Protein AF-A0A195BPX6-F1 (afdb_monomer_lite)

Organism: NCBI:txid520822

pLDDT: mean 70.79, std 19.71, range [29.02, 94.5]

Sequence (195 aa):
MRQCNDILSHMMFDEKHCNGLVLYDKLLPVEILTKILFYIDCKTAMNCQLVCKRWQMLMNYVWYKKINQIVAKPFPWDNNMPWSVFYLTCTKKSYGRNLLKNHSGAKGMGYWTGLNWRYRTGNQNWHSWIERLSFCVSINNKQVEQFYFSHTFEDYAVGVRKISFKHGEINGLKMSRTCVSMKIPEKVFILSQAA

Foldseek 3Di:
DDDPDPVCVVPPPDCVVQVPQDDPNDGHDLVVVLVVLLPDDLVVLVVQLVRDVVSVVSSLVSLLVLLVVLDVDRFDDDPPDDVVVSSCCNPVVQADDFPDDCQACPVPCPPPDDPDDDDDPDDDDDDDAADWFWWFDDDPNDGDDIDTDDDDDDPDDPDDDDHDDDDDDDPRTDTGPGGDGDHRDPDDDDPPPDD

Secondary structure (DSSP, 8-state):
--SSHHHHTTS---HHHHTTTEETTEEPPHHHHHHHHHHS-HHHHHHHTTT-HHHHHHHHHHHHHHHHHH-SSPPPP-TT--HHHHHHHHHH--BSS--STTTTSTTTTTT--------------------EEEEEEEETTEEEEEEEEE----SPPTT----------STT-EE------BPPPSS--------

Radius of gyration: 25.79 Å; chains: 1; bounding box: 65×40×77 Å

InterPro domains:
  IPR001810 F-box domain [PF12937] (28-65)
  IPR001810 F-box domain [PS50181] (22-66)
  IPR001810 F-box domain [SM00256] (28-67)
  IPR036047 F-box-like domain superfamily [SSF81383] (27-102)
  IPR039752 F-box only protein [PTHR12125] (28-127)

Structure (mmCIF, N/CA/C/O backbone):
data_AF-A0A195BPX6-F1
#
_entry.id   AF-A0A195BPX6-F1
#
loop_
_atom_site.group_PDB
_atom_site.id
_atom_site.type_symbol
_atom_site.label_atom_id
_atom_site.label_alt_id
_atom_site.label_comp_id
_atom_site.label_asym_id
_atom_site.label_entity_id
_atom_site.label_seq_id
_atom_site.pdbx_PDB_ins_code
_atom_site.Cartn_x
_atom_site.Cartn_y
_atom_site.Cartn_z
_atom_site.occupancy
_atom_site.B_iso_or_equiv
_atom_site.auth_seq_id
_atom_site.auth_comp_id
_atom_site.auth_asym_id
_atom_site.auth_atom_id
_atom_site.pdbx_PDB_model_num
ATOM 1 N N . MET A 1 1 ? -33.283 -10.618 32.172 1.00 43.88 1 MET A N 1
ATOM 2 C CA . MET A 1 1 ? -32.668 -9.496 32.920 1.00 43.88 1 MET A CA 1
ATOM 3 C C . MET A 1 1 ? -32.152 -10.039 34.246 1.00 43.88 1 MET A C 1
ATOM 5 O O . MET A 1 1 ? -32.933 -10.709 34.905 1.00 43.88 1 MET A O 1
ATOM 9 N N . ARG A 1 2 ? -30.899 -9.727 34.621 1.00 39.34 2 ARG A N 1
ATOM 10 C CA . ARG A 1 2 ? -30.122 -10.213 35.794 1.00 39.34 2 ARG A CA 1
ATOM 11 C C . ARG A 1 2 ? -29.274 -11.473 35.560 1.00 39.34 2 ARG A C 1
ATOM 13 O O . ARG A 1 2 ? -29.677 -12.556 35.953 1.00 39.34 2 ARG A O 1
ATOM 20 N N . GLN A 1 3 ? -28.099 -11.296 34.943 1.00 37.28 3 GLN A N 1
ATOM 21 C CA . GLN A 1 3 ? -26.846 -12.001 35.305 1.00 37.28 3 GLN A CA 1
ATOM 22 C C . GLN A 1 3 ? -25.612 -11.496 34.512 1.00 37.28 3 GLN A C 1
ATOM 24 O O . GLN A 1 3 ? -24.717 -12.261 34.174 1.00 37.28 3 GLN A O 1
ATOM 29 N N . CYS A 1 4 ? -25.531 -10.191 34.218 1.00 36.16 4 CYS A N 1
ATOM 30 C CA . CYS A 1 4 ? -24.301 -9.570 33.686 1.00 36.16 4 CYS A CA 1
ATOM 31 C C . CYS A 1 4 ? -23.742 -8.451 34.586 1.00 36.16 4 CYS A C 1
ATOM 33 O O . CYS A 1 4 ? -22.757 -7.820 34.220 1.00 36.16 4 CYS A O 1
ATOM 35 N N . ASN A 1 5 ? -24.339 -8.208 35.761 1.00 43.91 5 ASN A N 1
ATOM 36 C CA . ASN A 1 5 ? -24.077 -6.993 36.541 1.00 43.91 5 ASN A CA 1
ATOM 37 C C . ASN A 1 5 ? -22.906 -7.070 37.529 1.00 43.91 5 ASN A C 1
ATOM 39 O O . ASN A 1 5 ? -22.424 -6.018 37.934 1.00 43.91 5 ASN A O 1
ATOM 43 N N . ASP A 1 6 ? -22.401 -8.250 37.892 1.00 44.75 6 ASP A N 1
ATOM 44 C CA . ASP A 1 6 ? -21.506 -8.321 39.061 1.00 44.75 6 ASP A CA 1
ATOM 45 C C . ASP A 1 6 ? -20.014 -8.126 38.743 1.00 44.75 6 ASP A C 1
ATOM 47 O O . ASP A 1 6 ? -19.236 -7.838 39.643 1.00 44.75 6 ASP A O 1
ATOM 51 N N . ILE A 1 7 ? -19.605 -8.191 37.469 1.00 44.62 7 ILE A N 1
ATOM 52 C CA . ILE A 1 7 ? -18.216 -7.886 37.052 1.00 44.62 7 ILE A CA 1
ATOM 53 C C . ILE A 1 7 ? -18.109 -6.479 36.427 1.00 44.62 7 ILE A C 1
ATOM 55 O O . ILE A 1 7 ? -17.040 -5.873 36.428 1.00 44.62 7 ILE A O 1
ATOM 59 N N . LEU A 1 8 ? -19.223 -5.914 35.948 1.00 44.34 8 LEU A N 1
ATOM 60 C CA . LEU A 1 8 ? -19.286 -4.570 35.356 1.00 44.34 8 LEU A CA 1
ATOM 61 C C . LEU A 1 8 ? -19.546 -3.450 36.381 1.00 44.34 8 LEU A C 1
ATOM 63 O O . LEU A 1 8 ? -19.451 -2.280 36.029 1.00 44.34 8 LEU A O 1
ATOM 67 N N . SER A 1 9 ? -19.850 -3.767 37.643 1.00 45.53 9 SER A N 1
ATOM 68 C CA . SER A 1 9 ? -20.215 -2.767 38.661 1.00 45.53 9 SER A CA 1
ATOM 69 C C . SER A 1 9 ? -19.049 -1.895 39.155 1.00 45.53 9 SER A C 1
ATOM 71 O O . SER A 1 9 ? -19.294 -0.805 39.666 1.00 45.53 9 SER A O 1
ATOM 73 N N . HIS A 1 10 ? -17.790 -2.315 38.970 1.00 50.84 10 HIS A N 1
ATOM 74 C CA . HIS A 1 10 ? -16.615 -1.534 39.395 1.00 50.84 10 HIS A CA 1
ATOM 75 C C . HIS A 1 10 ? -15.976 -0.675 38.295 1.00 50.84 10 HIS A C 1
ATOM 77 O O . HIS A 1 10 ? -15.182 0.212 38.604 1.00 50.84 10 HIS A O 1
ATOM 83 N N . MET A 1 11 ? -16.329 -0.887 37.026 1.00 49.34 11 MET A N 1
ATOM 84 C CA . MET A 1 11 ? -15.944 0.001 35.929 1.00 49.34 11 MET A CA 1
ATOM 85 C C . MET A 1 11 ? -17.215 0.631 35.387 1.00 49.34 11 MET A C 1
ATOM 87 O O . MET A 1 11 ? -17.938 -0.006 34.628 1.00 49.34 11 MET A O 1
ATOM 91 N N . MET A 1 12 ? -17.506 1.862 35.814 1.00 45.19 12 MET A N 1
ATOM 92 C CA . MET A 1 12 ? -18.683 2.605 35.368 1.00 45.19 12 MET A CA 1
ATOM 93 C C . MET A 1 12 ? -18.780 2.545 33.839 1.00 45.19 12 MET A C 1
ATOM 95 O O . MET A 1 12 ? -17.926 3.082 33.132 1.00 45.19 12 MET A O 1
ATOM 99 N N . PHE A 1 13 ? -19.801 1.847 33.340 1.00 49.50 13 PHE A N 1
ATOM 100 C CA . PHE A 1 13 ? -20.137 1.836 31.927 1.00 49.50 13 PHE A CA 1
ATOM 101 C C . PHE A 1 13 ? -20.587 3.248 31.552 1.00 49.50 13 PHE A C 1
ATOM 103 O O . PHE A 1 13 ? -21.721 3.643 31.811 1.00 49.50 13 PHE A O 1
ATOM 110 N N . ASP A 1 14 ? -19.669 4.029 30.996 1.00 55.38 14 ASP A N 1
ATOM 111 C CA . ASP A 1 14 ? -19.988 5.315 30.398 1.00 55.38 14 ASP A CA 1
ATOM 112 C C . ASP A 1 14 ? -20.351 5.070 28.934 1.00 55.38 14 ASP A C 1
ATOM 114 O O . ASP A 1 14 ? -19.491 4.797 28.095 1.00 55.38 14 ASP A O 1
ATOM 118 N N . GLU A 1 15 ? -21.640 5.166 28.620 1.00 52.09 15 GLU A N 1
ATOM 119 C CA . GLU A 1 15 ? -22.197 5.018 27.274 1.00 52.09 15 GLU A CA 1
ATOM 120 C C . GLU A 1 15 ? -21.466 5.897 26.237 1.00 52.09 15 GLU A C 1
ATOM 122 O O . GLU A 1 15 ? -21.284 5.502 25.080 1.00 52.09 15 GLU A O 1
ATOM 127 N N . LYS A 1 16 ? -20.935 7.053 26.660 1.00 58.22 16 LYS A N 1
ATOM 128 C CA . LYS A 1 16 ? -20.176 7.983 25.816 1.00 58.22 16 LYS A CA 1
ATOM 129 C C . LYS A 1 16 ? -18.749 7.503 25.524 1.00 58.22 16 LYS A C 1
ATOM 131 O O . LYS A 1 16 ? -18.195 7.849 24.477 1.00 58.22 16 LYS A O 1
ATOM 136 N N . HIS A 1 17 ? -18.156 6.695 26.403 1.00 59.41 17 HIS A N 1
ATOM 137 C CA . HIS A 1 17 ? -16.801 6.143 26.269 1.00 59.41 17 HIS A CA 1
ATOM 138 C C . HIS A 1 17 ? -16.763 4.675 25.816 1.00 59.41 17 HIS A C 1
ATOM 140 O O . HIS A 1 17 ? -15.766 4.243 25.230 1.00 59.41 17 HIS A O 1
ATOM 146 N N . CYS A 1 18 ? -17.845 3.925 26.019 1.00 63.75 18 CYS A N 1
ATOM 147 C CA . CYS A 1 18 ? -17.967 2.512 25.663 1.00 63.75 18 CYS A CA 1
ATOM 148 C C . CYS A 1 18 ? -18.647 2.274 24.304 1.00 63.75 18 CYS A C 1
ATOM 150 O O . CYS A 1 18 ? -18.678 1.131 23.839 1.00 63.75 18 CYS A O 1
ATOM 152 N N . ASN A 1 19 ? -19.159 3.318 23.636 1.00 73.25 19 ASN A N 1
ATOM 153 C CA . ASN A 1 19 ? -19.744 3.194 22.300 1.00 73.25 19 ASN A CA 1
ATOM 154 C C . ASN A 1 19 ? -18.744 2.552 21.313 1.00 73.25 19 ASN A C 1
ATOM 156 O O . ASN A 1 19 ? -17.620 3.026 21.124 1.00 73.25 19 ASN A O 1
ATOM 160 N N . GLY A 1 20 ? -19.162 1.451 20.685 1.00 81.44 20 GLY A N 1
ATOM 161 C CA . GLY A 1 20 ? -18.339 0.627 19.801 1.00 81.44 20 GLY A CA 1
ATOM 162 C C . GLY A 1 20 ? -17.551 -0.491 20.495 1.00 81.44 20 GLY A C 1
ATOM 163 O O . GLY A 1 20 ? -16.911 -1.274 19.805 1.00 81.44 20 GLY A O 1
ATOM 164 N N . LEU A 1 21 ? -17.578 -0.620 21.821 1.00 86.25 21 LEU A N 1
ATOM 165 C CA . LEU A 1 21 ? -16.971 -1.767 22.516 1.00 86.25 21 LEU A CA 1
ATOM 166 C C . LEU A 1 21 ? -17.993 -2.839 22.896 1.00 86.25 21 LEU A C 1
ATOM 168 O O . LEU A 1 21 ? -17.601 -3.925 23.302 1.00 86.25 21 LEU A O 1
ATOM 172 N N . VAL A 1 22 ? -19.287 -2.567 22.743 1.00 85.50 22 VAL A N 1
ATOM 173 C CA . VAL A 1 22 ? -20.348 -3.535 23.031 1.00 85.50 22 VAL A CA 1
ATOM 174 C C . VAL A 1 22 ? -20.751 -4.261 21.747 1.00 85.50 22 VAL A C 1
ATOM 176 O O . VAL A 1 22 ? -21.153 -3.622 20.777 1.00 85.50 22 VAL A O 1
ATOM 179 N N . LEU A 1 23 ? -20.661 -5.593 21.734 1.00 81.38 23 LEU A N 1
ATOM 180 C CA . LEU A 1 23 ? -21.226 -6.452 20.686 1.00 81.38 23 LEU A CA 1
ATOM 181 C C . LEU A 1 23 ? -22.111 -7.510 21.345 1.00 81.38 23 LEU A C 1
ATOM 183 O O . LEU A 1 23 ? -21.644 -8.225 22.230 1.00 81.38 23 LEU A O 1
ATOM 187 N N . TYR A 1 24 ? -23.368 -7.626 20.904 1.00 83.00 24 TYR A N 1
ATOM 188 C CA . TYR A 1 24 ? -24.357 -8.549 21.486 1.00 83.00 24 TYR A CA 1
ATOM 189 C C . TYR A 1 24 ? -24.449 -8.433 23.020 1.00 83.00 24 TYR A C 1
ATOM 191 O O . TYR A 1 24 ? -24.316 -9.429 23.730 1.00 83.00 24 TYR A O 1
ATOM 199 N N . ASP A 1 25 ? -24.587 -7.199 23.522 1.00 81.44 25 ASP A N 1
ATOM 200 C CA . ASP A 1 25 ? -24.670 -6.858 24.954 1.00 81.44 25 ASP A CA 1
ATOM 201 C C . ASP A 1 25 ? -23.467 -7.297 25.806 1.00 81.44 25 ASP A C 1
ATOM 203 O O . ASP A 1 25 ? -23.525 -7.326 27.035 1.00 81.44 25 ASP A O 1
ATOM 207 N N . LYS A 1 26 ? -22.340 -7.617 25.163 1.00 84.38 26 LYS A N 1
ATOM 208 C CA . LYS A 1 26 ? -21.082 -7.954 25.827 1.00 84.38 26 LYS A CA 1
ATOM 209 C C . LYS A 1 26 ? -20.054 -6.871 25.568 1.00 84.38 26 LYS A C 1
ATOM 211 O O . LYS A 1 26 ? -19.814 -6.501 24.420 1.00 84.38 26 LYS A O 1
ATOM 216 N N . LEU A 1 27 ? -19.411 -6.401 26.634 1.00 84.69 27 LEU A N 1
ATOM 217 C CA . LEU A 1 27 ? -18.250 -5.526 26.535 1.00 84.69 27 LEU A CA 1
ATOM 218 C C . LEU A 1 27 ? -17.058 -6.332 25.997 1.00 84.69 27 LEU A C 1
ATOM 220 O O . LEU A 1 27 ? -16.636 -7.313 26.609 1.00 84.69 27 LEU A O 1
ATOM 224 N N . LEU A 1 28 ? -16.502 -5.916 24.864 1.00 87.12 28 LEU A N 1
ATOM 225 C CA . LEU A 1 28 ? -15.243 -6.431 24.347 1.00 87.12 28 LEU A CA 1
ATOM 226 C C . LEU A 1 28 ? -14.084 -5.526 24.776 1.00 87.12 28 LEU A C 1
ATOM 228 O O . LEU A 1 28 ? -14.111 -4.323 24.497 1.00 87.12 28 LEU A O 1
ATOM 232 N N . PRO A 1 29 ? -13.016 -6.102 25.355 1.00 89.94 29 PRO A N 1
ATOM 233 C CA . PRO A 1 29 ? -11.757 -5.394 25.523 1.00 89.94 29 PRO A CA 1
ATOM 234 C C . PRO A 1 29 ? -11.229 -4.874 24.182 1.00 89.94 29 PRO A C 1
ATOM 236 O O . PRO A 1 29 ? -11.373 -5.521 23.134 1.00 89.94 29 PRO A O 1
ATOM 239 N N . VAL A 1 30 ? -10.582 -3.710 24.222 1.00 89.19 30 VAL A N 1
ATOM 240 C CA . VAL A 1 30 ? -10.050 -3.019 23.037 1.00 89.19 30 VAL A CA 1
ATOM 241 C C . VAL A 1 30 ? -9.074 -3.910 22.267 1.00 89.19 30 VAL A C 1
ATOM 243 O O . VAL A 1 30 ? -9.060 -3.904 21.035 1.00 89.19 30 VAL A O 1
ATOM 246 N N . GLU A 1 31 ? -8.289 -4.714 22.973 1.00 90.69 31 GLU A N 1
ATOM 247 C CA . GLU A 1 31 ? -7.285 -5.624 22.430 1.00 90.69 31 GLU A CA 1
ATOM 248 C C . GLU A 1 31 ? -7.934 -6.723 21.586 1.00 90.69 31 GLU A C 1
ATOM 250 O O . GLU A 1 31 ? -7.453 -7.041 20.494 1.00 90.69 31 GLU A O 1
ATOM 255 N N . ILE A 1 32 ? -9.053 -7.276 22.067 1.00 91.81 32 ILE A N 1
ATOM 256 C CA . ILE A 1 32 ? -9.804 -8.324 21.371 1.00 91.81 32 ILE A CA 1
ATOM 257 C C . ILE A 1 32 ? -10.454 -7.746 20.120 1.00 91.81 32 ILE A C 1
ATOM 259 O O . ILE A 1 32 ? -10.277 -8.300 19.034 1.00 91.81 32 ILE A O 1
ATOM 263 N N . LEU A 1 33 ? -11.134 -6.603 20.241 1.00 92.06 33 LEU A N 1
ATOM 264 C CA . LEU A 1 33 ? -11.747 -5.932 19.096 1.00 92.06 33 LEU A CA 1
ATOM 265 C C . LEU A 1 33 ? -10.701 -5.566 18.034 1.00 92.06 33 LEU A C 1
ATOM 267 O O . LEU A 1 33 ? -10.883 -5.863 16.857 1.00 92.06 33 LEU A O 1
ATOM 271 N N . THR A 1 34 ? -9.564 -5.005 18.446 1.00 92.75 34 THR A N 1
ATOM 272 C CA . THR A 1 34 ? -8.445 -4.682 17.548 1.00 92.75 34 THR A CA 1
ATOM 273 C C . THR A 1 34 ? -7.929 -5.928 16.832 1.00 92.75 34 THR A C 1
ATOM 275 O O . THR A 1 34 ? -7.655 -5.879 15.634 1.00 92.75 34 THR A O 1
ATOM 278 N N . LYS A 1 35 ? -7.819 -7.064 17.535 1.00 94.12 35 LYS A N 1
ATOM 279 C CA . LYS A 1 35 ? -7.397 -8.339 16.943 1.00 94.12 35 LYS A CA 1
ATOM 280 C C . LYS A 1 35 ? -8.418 -8.862 15.932 1.00 94.12 35 LYS A C 1
ATOM 282 O O . LYS A 1 35 ? -8.004 -9.321 14.874 1.00 94.12 35 LYS A O 1
ATOM 287 N N . ILE A 1 36 ? -9.717 -8.757 16.210 1.00 93.62 36 ILE A N 1
ATOM 288 C CA . ILE A 1 36 ? -10.779 -9.110 15.253 1.00 93.62 36 ILE A CA 1
ATOM 289 C C . ILE A 1 36 ? -10.651 -8.233 14.004 1.00 93.62 36 ILE A C 1
ATOM 291 O O . ILE A 1 36 ? -10.456 -8.765 12.913 1.00 93.62 36 ILE A O 1
ATOM 295 N N . LEU A 1 37 ? -10.660 -6.905 14.166 1.00 93.94 37 LEU A N 1
ATOM 296 C CA . LEU A 1 37 ? -10.524 -5.936 13.071 1.00 93.94 37 LEU A CA 1
ATOM 297 C C . LEU A 1 37 ? -9.247 -6.164 12.246 1.00 93.94 37 LEU A C 1
ATOM 299 O O . LEU A 1 37 ? -9.238 -5.995 11.026 1.00 93.94 37 LEU A O 1
ATOM 303 N N . PHE A 1 38 ? -8.169 -6.605 12.894 1.00 94.31 38 PHE A N 1
ATOM 304 C CA . PHE A 1 38 ? -6.911 -6.938 12.240 1.00 94.31 38 PHE A CA 1
ATOM 305 C C . PHE A 1 38 ? -7.012 -8.099 11.242 1.00 94.31 38 PHE A C 1
ATOM 307 O O . PHE A 1 38 ? -6.307 -8.079 10.233 1.00 94.31 38 PHE A O 1
ATOM 314 N N . TYR A 1 39 ? -7.885 -9.080 11.463 1.00 94.50 39 TYR A N 1
ATOM 315 C CA . TYR A 1 39 ? -8.050 -10.219 10.550 1.00 94.50 39 TYR A CA 1
ATOM 316 C C . TYR A 1 39 ? -9.084 -9.989 9.445 1.00 94.50 39 TYR A C 1
ATOM 318 O O . TYR A 1 39 ? -9.135 -10.759 8.490 1.00 94.50 39 TYR A O 1
ATOM 326 N N . ILE A 1 40 ? -9.858 -8.907 9.523 1.00 93.75 40 ILE A N 1
ATOM 327 C CA . ILE A 1 40 ? -10.821 -8.532 8.485 1.00 93.75 40 ILE A CA 1
ATOM 328 C C . ILE A 1 40 ? -10.084 -8.149 7.189 1.00 93.75 40 ILE A C 1
ATOM 330 O O . ILE A 1 40 ? -8.981 -7.583 7.214 1.00 93.75 40 ILE A O 1
ATOM 334 N N . ASP A 1 41 ? -10.682 -8.458 6.036 1.00 92.31 41 ASP A N 1
ATOM 335 C CA . ASP A 1 41 ? -10.147 -8.077 4.732 1.00 92.31 41 ASP A CA 1
ATOM 336 C C . ASP A 1 41 ? -10.150 -6.549 4.533 1.00 92.31 41 ASP A C 1
ATOM 338 O O . ASP A 1 41 ? -10.892 -5.805 5.171 1.00 92.31 41 ASP A O 1
ATOM 342 N N . CYS A 1 42 ? -9.313 -6.055 3.619 1.00 90.31 42 CYS A N 1
ATOM 343 C CA . CYS A 1 42 ? -9.134 -4.612 3.444 1.00 90.31 42 CYS A CA 1
ATOM 344 C C . CYS A 1 42 ? -10.407 -3.887 2.980 1.00 90.31 42 CYS A C 1
ATOM 346 O O . CYS A 1 42 ? -10.565 -2.705 3.273 1.00 90.31 42 CYS A O 1
ATOM 348 N N . LYS A 1 43 ? -11.301 -4.555 2.244 1.00 90.25 43 LYS A N 1
ATOM 349 C CA . LYS A 1 43 ? -12.533 -3.941 1.742 1.00 90.25 43 LYS A CA 1
ATOM 350 C C . LYS A 1 43 ? -13.557 -3.815 2.865 1.00 90.25 43 LYS A C 1
ATOM 352 O O . LYS A 1 43 ? -14.150 -2.756 3.016 1.00 90.25 43 LYS A O 1
ATOM 357 N N . THR A 1 44 ? -13.721 -4.844 3.688 1.00 93.19 44 THR A N 1
ATOM 358 C CA . THR A 1 44 ? -14.628 -4.789 4.845 1.00 93.19 44 THR A CA 1
ATOM 359 C C . THR A 1 44 ? -14.099 -3.854 5.934 1.00 93.19 44 THR A C 1
ATOM 361 O O . THR A 1 44 ? -14.866 -3.081 6.503 1.00 93.19 44 THR A O 1
ATOM 364 N N . ALA A 1 45 ? -12.782 -3.827 6.156 1.00 91.38 45 ALA A N 1
ATOM 365 C CA . ALA A 1 45 ? -12.118 -2.908 7.081 1.00 91.38 45 ALA A CA 1
ATOM 366 C C . ALA A 1 45 ? -12.437 -1.424 6.802 1.00 91.38 45 ALA A C 1
ATOM 368 O O . ALA A 1 45 ? -12.524 -0.628 7.736 1.00 91.38 45 ALA A O 1
ATOM 369 N N . MET A 1 46 ? -12.661 -1.054 5.535 1.00 90.69 46 MET A N 1
ATOM 370 C CA . MET A 1 46 ? -13.111 0.294 5.168 1.00 90.69 46 MET A CA 1
ATOM 371 C C . MET A 1 46 ? -14.487 0.632 5.736 1.00 90.69 46 MET A C 1
ATOM 373 O O . MET A 1 46 ? -14.696 1.735 6.230 1.00 90.69 46 MET A O 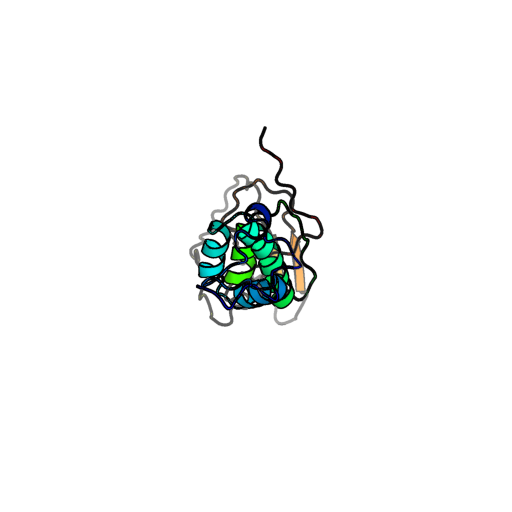1
ATOM 377 N N . ASN A 1 47 ? -15.411 -0.324 5.722 1.00 92.44 47 ASN A N 1
ATOM 378 C CA . ASN A 1 47 ? -16.747 -0.124 6.274 1.00 92.44 47 ASN A CA 1
ATOM 379 C C . ASN A 1 47 ? -16.703 -0.057 7.806 1.00 92.44 47 ASN A C 1
ATOM 381 O O . ASN A 1 47 ? -17.430 0.727 8.408 1.00 92.44 47 ASN A O 1
ATOM 385 N N . CYS A 1 48 ? -15.803 -0.816 8.444 1.00 92.19 48 CYS A N 1
ATOM 386 C CA . CYS A 1 48 ? -15.609 -0.780 9.896 1.00 92.19 48 CYS A CA 1
ATOM 387 C C . CYS A 1 48 ? -15.233 0.622 10.408 1.00 92.19 48 CYS A C 1
ATOM 389 O O . CYS A 1 48 ? -15.629 0.996 11.508 1.00 92.19 48 CYS A O 1
ATOM 391 N N . GLN A 1 49 ? -14.529 1.434 9.613 1.00 89.69 49 GLN A N 1
ATOM 392 C CA . GLN A 1 49 ? -14.207 2.820 9.979 1.00 89.69 49 GLN A CA 1
ATOM 393 C C . GLN A 1 49 ? -15.440 3.718 10.128 1.00 89.69 49 GLN A C 1
ATOM 395 O O . GLN A 1 49 ? -15.370 4.726 10.824 1.00 89.69 49 GLN A O 1
ATOM 400 N N . LEU A 1 50 ? -16.546 3.366 9.470 1.00 90.94 50 LEU A N 1
ATOM 401 C CA . LEU A 1 50 ? -17.771 4.162 9.432 1.00 90.94 50 LEU A CA 1
ATOM 402 C C . LEU A 1 50 ? -18.754 3.802 10.552 1.00 90.94 50 LEU A C 1
ATOM 404 O O . LEU A 1 50 ? -19.748 4.497 10.724 1.00 90.94 50 LEU A O 1
ATOM 408 N N . VAL A 1 51 ? -18.485 2.736 11.314 1.00 91.31 51 VAL A N 1
ATOM 409 C CA . VAL A 1 51 ? -19.385 2.244 12.368 1.00 91.31 51 VAL A CA 1
ATOM 410 C C . VAL A 1 51 ? -19.541 3.276 13.483 1.00 91.31 51 VAL A C 1
ATOM 412 O O . VAL A 1 51 ? -20.654 3.634 13.852 1.00 91.31 51 VAL A O 1
ATOM 415 N N . CYS A 1 52 ? -18.424 3.770 14.022 1.00 88.75 52 CYS A N 1
ATOM 416 C CA . CYS A 1 52 ? -18.412 4.852 15.001 1.00 88.75 52 CYS A CA 1
ATOM 417 C C . CYS A 1 52 ? -17.014 5.481 15.107 1.00 88.75 52 CYS A C 1
ATOM 419 O O . CYS A 1 52 ? -16.018 4.901 14.664 1.00 88.75 52 CYS A O 1
ATOM 421 N N . LYS A 1 53 ? -16.912 6.643 15.771 1.00 85.06 53 LYS A N 1
ATOM 422 C CA . LYS A 1 53 ? -15.628 7.338 16.002 1.00 85.06 53 LYS A CA 1
ATOM 423 C C . LYS A 1 53 ? -14.588 6.449 16.696 1.00 85.06 53 LYS A C 1
ATOM 425 O O . LYS A 1 53 ? -13.406 6.507 16.370 1.00 85.06 53 LYS A O 1
ATOM 430 N N . ARG A 1 54 ? -15.017 5.591 17.631 1.00 88.06 54 ARG A N 1
ATOM 431 C CA . ARG A 1 54 ? -14.121 4.666 18.341 1.00 88.06 54 ARG A CA 1
ATOM 432 C C . ARG A 1 54 ? -13.515 3.636 17.389 1.00 88.06 54 ARG A C 1
ATOM 434 O O . ARG A 1 54 ? -12.305 3.434 17.412 1.00 88.06 54 ARG A O 1
ATOM 441 N N . TRP A 1 55 ? -14.330 3.028 16.526 1.00 90.88 55 TRP A N 1
ATOM 442 C CA . TRP A 1 55 ? -13.848 2.085 15.513 1.00 90.88 55 TRP A CA 1
ATOM 443 C C . TRP A 1 55 ? -12.940 2.772 14.504 1.00 90.88 55 TRP A C 1
ATOM 445 O O . TRP A 1 55 ? -11.903 2.217 14.169 1.00 90.88 55 TRP A O 1
ATOM 455 N N . GLN A 1 56 ? -13.261 3.995 14.083 1.00 88.12 56 GLN A N 1
ATOM 456 C CA . GLN A 1 56 ? -12.394 4.787 13.213 1.00 88.12 56 GLN A CA 1
ATOM 457 C C . GLN A 1 56 ? -10.977 4.940 13.799 1.00 88.12 56 GLN A C 1
ATOM 459 O O . GLN A 1 56 ? -9.995 4.666 13.109 1.00 88.12 56 GLN A O 1
ATOM 464 N N . MET A 1 57 ? -10.863 5.298 15.084 1.00 85.56 57 MET A N 1
ATOM 465 C CA . MET A 1 57 ? -9.569 5.415 15.769 1.00 85.56 57 MET A CA 1
ATOM 466 C C . MET A 1 57 ? -8.821 4.077 15.838 1.00 85.56 57 MET A C 1
ATOM 468 O O . MET A 1 57 ? -7.635 4.016 15.514 1.00 85.56 57 MET A O 1
ATOM 472 N N . LEU A 1 58 ? -9.507 2.993 16.222 1.00 89.19 58 LEU A N 1
ATOM 473 C CA . LEU A 1 58 ? -8.906 1.654 16.275 1.00 89.19 58 LEU A CA 1
ATOM 474 C C . LEU A 1 58 ? -8.460 1.180 14.892 1.00 89.19 58 LEU A C 1
ATOM 476 O O . LEU A 1 58 ? -7.404 0.567 14.749 1.00 89.19 58 LEU A O 1
ATOM 480 N N . MET A 1 59 ? -9.237 1.499 13.861 1.00 90.38 59 MET A N 1
ATOM 481 C CA . MET A 1 59 ? -8.934 1.126 12.491 1.00 90.38 59 MET A CA 1
ATOM 482 C C . MET A 1 59 ? -7.652 1.776 11.989 1.00 90.38 59 MET A C 1
ATOM 484 O O . MET A 1 59 ? -6.894 1.098 11.302 1.00 90.38 59 MET A O 1
ATOM 488 N N . ASN A 1 60 ? -7.358 3.030 12.349 1.00 85.44 60 ASN A N 1
ATOM 489 C CA . ASN A 1 60 ? -6.066 3.634 12.011 1.00 85.44 60 ASN A CA 1
ATOM 490 C C . ASN A 1 60 ? -4.922 2.754 12.544 1.00 85.44 60 ASN A C 1
ATOM 492 O O . ASN A 1 60 ? -4.017 2.386 11.794 1.00 85.44 60 ASN A O 1
ATOM 496 N N . TYR A 1 61 ? -4.986 2.349 13.816 1.00 88.06 61 TYR A N 1
ATOM 497 C CA . TYR A 1 61 ? -3.968 1.483 14.419 1.00 88.06 61 TYR A CA 1
ATOM 498 C C . TYR A 1 61 ? -3.897 0.102 13.740 1.00 88.06 61 TYR A C 1
ATOM 500 O O . TYR A 1 61 ? -2.813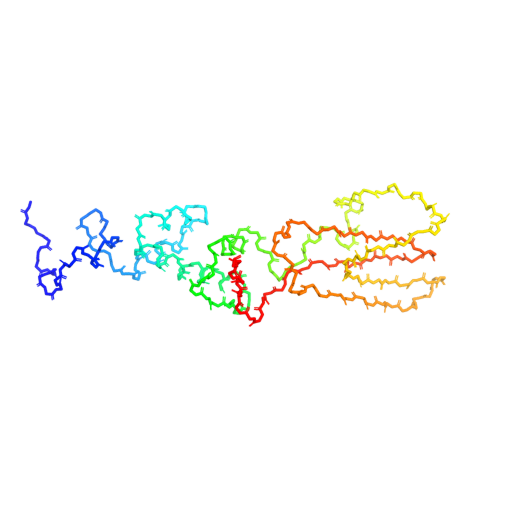 -0.414 13.454 1.00 88.06 61 TYR A O 1
ATOM 508 N N . VAL A 1 62 ? -5.051 -0.491 13.419 1.00 91.56 62 VAL A N 1
ATOM 509 C CA . VAL A 1 62 ? -5.136 -1.760 12.679 1.00 91.56 62 VAL A CA 1
ATOM 510 C C . VAL A 1 62 ? -4.453 -1.651 11.316 1.00 91.56 62 VAL A C 1
ATOM 512 O O . VAL A 1 62 ? -3.690 -2.544 10.938 1.00 91.56 62 VAL A O 1
ATOM 515 N N . TRP A 1 63 ? -4.690 -0.563 10.585 1.00 89.88 63 TRP A N 1
ATOM 516 C CA . TRP A 1 63 ? -4.081 -0.325 9.282 1.00 89.88 63 TRP A CA 1
ATOM 517 C C . TRP A 1 63 ? -2.563 -0.227 9.356 1.00 89.88 63 TRP A C 1
ATOM 519 O O . TRP A 1 63 ? -1.880 -0.883 8.570 1.00 89.88 63 TRP A O 1
ATOM 529 N N . TYR A 1 64 ? -2.028 0.511 10.326 1.00 87.69 64 TYR A N 1
ATOM 530 C CA . TYR A 1 64 ? -0.587 0.575 10.569 1.00 87.69 64 TYR A CA 1
ATOM 531 C C . TYR A 1 64 ? 0.028 -0.792 10.801 1.00 87.69 64 TYR A C 1
ATOM 533 O O . TYR A 1 64 ? 1.015 -1.163 10.164 1.00 87.69 64 TYR A O 1
ATOM 541 N N . LYS A 1 65 ? -0.599 -1.578 11.679 1.00 88.44 65 LYS A N 1
ATOM 542 C CA . LYS A 1 65 ? -0.132 -2.923 11.993 1.00 88.44 65 LYS A CA 1
ATOM 543 C C . LYS A 1 65 ? -0.158 -3.824 10.758 1.00 88.44 65 LYS A C 1
ATOM 545 O O . LYS A 1 65 ? 0.782 -4.585 10.550 1.00 88.44 65 LYS A O 1
ATOM 550 N N . LYS A 1 66 ? -1.199 -3.722 9.921 1.00 90.31 66 LYS A N 1
ATOM 551 C CA . LYS A 1 66 ? -1.297 -4.466 8.653 1.00 90.31 66 LYS A CA 1
ATOM 552 C C . LYS A 1 66 ? -0.175 -4.070 7.692 1.00 90.31 66 LYS A C 1
ATOM 554 O O . LYS A 1 66 ? 0.467 -4.952 7.131 1.00 90.31 66 LYS A O 1
ATOM 559 N N . ILE A 1 67 ? 0.098 -2.774 7.525 1.00 87.56 67 ILE A N 1
ATOM 560 C CA . ILE A 1 67 ? 1.188 -2.309 6.656 1.00 87.56 67 ILE A CA 1
ATOM 561 C C . ILE A 1 67 ? 2.534 -2.829 7.140 1.00 87.56 67 ILE A C 1
ATOM 563 O O . ILE A 1 67 ? 3.277 -3.379 6.334 1.00 87.56 67 ILE A O 1
ATOM 567 N N . ASN A 1 68 ? 2.841 -2.697 8.429 1.00 85.56 68 ASN A N 1
ATOM 568 C CA . ASN A 1 68 ? 4.135 -3.119 8.969 1.00 85.56 68 ASN A CA 1
ATOM 569 C C . ASN A 1 68 ? 4.368 -4.635 8.875 1.00 85.56 68 ASN A C 1
ATOM 571 O O . ASN A 1 68 ? 5.508 -5.075 8.942 1.00 85.56 68 ASN A O 1
ATOM 575 N N . GLN A 1 69 ? 3.319 -5.445 8.691 1.00 85.88 69 GLN A N 1
ATOM 576 C CA . GLN A 1 69 ? 3.481 -6.860 8.338 1.00 85.88 69 GLN A CA 1
ATOM 577 C C . GLN A 1 69 ? 3.770 -7.091 6.851 1.00 85.88 69 GLN A C 1
ATOM 579 O O . GLN A 1 69 ? 4.417 -8.070 6.491 1.00 85.88 69 GLN A O 1
ATOM 584 N N . ILE A 1 70 ? 3.255 -6.230 5.973 1.00 83.38 70 ILE A N 1
ATOM 585 C CA . ILE A 1 70 ? 3.409 -6.355 4.517 1.00 83.38 70 ILE A CA 1
ATOM 586 C C . ILE A 1 70 ? 4.742 -5.761 4.058 1.00 83.38 70 ILE A C 1
ATOM 588 O O . ILE A 1 70 ? 5.351 -6.240 3.101 1.00 83.38 70 ILE A O 1
ATOM 592 N N . VAL A 1 71 ? 5.166 -4.685 4.708 1.00 81.31 71 VAL A N 1
ATOM 593 C CA . VAL A 1 71 ? 6.301 -3.869 4.313 1.00 81.31 71 VAL A CA 1
ATOM 594 C C . VAL A 1 71 ? 7.478 -4.186 5.228 1.00 81.31 71 VAL A C 1
ATOM 596 O O . VAL A 1 71 ? 7.384 -4.054 6.438 1.00 81.31 71 VAL A O 1
ATOM 599 N N . ALA A 1 72 ? 8.613 -4.571 4.642 1.00 75.31 72 ALA A N 1
ATOM 600 C CA . ALA A 1 72 ? 9.819 -4.949 5.388 1.00 75.31 72 ALA A CA 1
ATOM 601 C C . ALA A 1 72 ? 10.515 -3.777 6.113 1.00 75.31 72 ALA A C 1
ATOM 603 O O . ALA A 1 72 ? 11.506 -3.979 6.809 1.00 75.31 72 ALA A O 1
ATOM 604 N N . LYS A 1 73 ? 10.038 -2.546 5.914 1.00 78.06 73 LYS A N 1
ATOM 605 C CA . LYS A 1 73 ? 10.568 -1.326 6.525 1.00 78.06 73 LYS A CA 1
ATOM 606 C C . LYS A 1 73 ? 9.463 -0.621 7.314 1.00 78.06 73 LYS A C 1
ATOM 608 O O . LYS A 1 73 ? 8.311 -0.687 6.879 1.00 78.06 73 LYS A O 1
ATOM 613 N N . PRO A 1 74 ? 9.809 0.088 8.404 1.00 79.88 74 PRO A N 1
ATOM 614 C CA . PRO A 1 74 ? 8.850 0.895 9.145 1.00 79.88 74 PRO A CA 1
ATOM 615 C C . PRO A 1 74 ? 8.155 1.881 8.213 1.00 79.88 74 PRO A C 1
ATOM 617 O O . PRO A 1 74 ? 8.810 2.614 7.469 1.00 79.88 74 PRO A O 1
ATOM 620 N N . PHE A 1 75 ? 6.828 1.875 8.234 1.00 81.81 75 PHE A N 1
ATOM 621 C CA . PHE A 1 75 ? 6.044 2.855 7.503 1.00 81.81 75 PHE A CA 1
ATOM 622 C C . PHE A 1 75 ? 5.859 4.103 8.376 1.00 81.81 75 PHE A C 1
ATOM 624 O O . PHE A 1 75 ? 5.573 3.950 9.564 1.00 81.81 75 PHE A O 1
ATOM 631 N N . PRO A 1 76 ? 6.017 5.327 7.847 1.00 80.75 76 PRO A N 1
ATOM 632 C CA . PRO A 1 76 ? 5.793 6.529 8.641 1.00 80.75 76 PRO A CA 1
ATOM 633 C C . PRO A 1 76 ? 4.335 6.582 9.105 1.00 80.75 76 PRO A C 1
ATOM 635 O O . PRO A 1 76 ? 3.408 6.382 8.317 1.00 80.75 76 PRO A O 1
ATOM 638 N N . TRP A 1 77 ? 4.140 6.837 10.396 1.00 77.25 77 TRP A N 1
ATOM 639 C CA . TRP A 1 77 ? 2.823 6.980 11.005 1.00 77.25 77 TRP A CA 1
ATOM 640 C C . TRP A 1 77 ? 2.473 8.453 11.190 1.00 77.25 77 TRP A C 1
ATOM 642 O O . TRP A 1 77 ? 3.259 9.213 11.751 1.00 77.25 77 TRP A O 1
ATOM 652 N N . ASP A 1 78 ? 1.267 8.823 10.769 1.00 78.50 78 ASP A N 1
ATOM 653 C CA . ASP A 1 78 ? 0.655 10.118 11.048 1.00 78.50 78 ASP A CA 1
ATOM 654 C C . ASP A 1 78 ? -0.842 9.930 11.287 1.00 78.50 78 ASP A C 1
ATOM 656 O O . ASP A 1 78 ? -1.523 9.216 10.548 1.00 78.50 78 ASP A O 1
ATOM 660 N N . ASN A 1 79 ? -1.351 10.606 12.312 1.00 72.31 79 ASN A N 1
ATOM 661 C CA . ASN A 1 79 ? -2.768 10.646 12.643 1.00 72.31 79 ASN A CA 1
ATOM 662 C C . ASN A 1 79 ? -3.613 11.290 11.528 1.00 72.31 79 ASN A C 1
ATOM 664 O O . ASN A 1 79 ? -4.797 10.976 11.418 1.00 72.31 79 ASN A O 1
ATOM 668 N N . ASN A 1 80 ? -3.016 12.145 10.690 1.00 74.50 80 ASN A N 1
ATOM 669 C CA . ASN A 1 80 ? -3.670 12.807 9.559 1.00 74.50 80 ASN A CA 1
ATOM 670 C C . ASN A 1 80 ? -3.538 12.036 8.237 1.00 74.50 80 ASN A C 1
ATOM 672 O O . ASN A 1 80 ? -4.008 12.504 7.197 1.00 74.50 80 ASN A O 1
ATOM 676 N N . MET A 1 81 ? -2.910 10.857 8.245 1.00 77.06 81 MET A N 1
ATOM 677 C CA . MET A 1 81 ? -2.749 10.070 7.030 1.00 77.06 81 MET A CA 1
ATOM 678 C C . MET A 1 81 ? -4.117 9.609 6.493 1.00 77.06 81 MET A C 1
ATOM 680 O O . MET A 1 81 ? -4.873 8.945 7.210 1.00 77.06 81 MET A O 1
ATOM 684 N N . PRO A 1 82 ? -4.442 9.876 5.213 1.00 77.94 82 PRO A N 1
ATOM 685 C CA . PRO A 1 82 ? -5.686 9.405 4.622 1.00 77.94 82 PRO A CA 1
ATOM 686 C C . PRO A 1 82 ? -5.785 7.878 4.648 1.00 77.94 82 PRO A C 1
ATOM 688 O O . PRO A 1 82 ? -4.840 7.179 4.270 1.00 77.94 82 PRO A O 1
ATOM 691 N N . TRP A 1 83 ? -6.971 7.349 4.968 1.00 79.81 83 TRP A N 1
ATOM 692 C CA . TRP A 1 83 ? -7.255 5.906 4.913 1.00 79.81 83 TRP A CA 1
ATOM 693 C C . TRP A 1 83 ? -6.888 5.280 3.555 1.00 79.81 83 TRP A C 1
ATOM 695 O O . TRP A 1 83 ? -6.523 4.106 3.480 1.00 79.81 83 TRP A O 1
ATOM 705 N N . SER A 1 84 ? -6.960 6.065 2.473 1.00 81.31 84 SER A N 1
ATOM 706 C CA . SER A 1 84 ? -6.685 5.620 1.105 1.00 81.31 84 SER A CA 1
ATOM 707 C C . SER A 1 84 ? -5.229 5.201 0.910 1.00 81.31 84 SER A C 1
ATOM 709 O O . SER A 1 84 ? -4.974 4.242 0.177 1.00 81.31 84 SER A O 1
ATOM 711 N N . VAL A 1 85 ? -4.285 5.842 1.609 1.00 82.31 85 VAL A N 1
ATOM 712 C CA . VAL A 1 85 ? -2.872 5.439 1.623 1.00 82.31 85 VAL A CA 1
ATOM 713 C C . VAL A 1 85 ? -2.751 4.039 2.212 1.00 82.31 85 VAL A C 1
ATOM 715 O O . VAL A 1 85 ? -2.125 3.166 1.604 1.00 82.31 85 VAL A O 1
ATOM 718 N N . PHE A 1 86 ? -3.425 3.782 3.336 1.00 84.12 86 PHE A N 1
ATOM 719 C CA . PHE A 1 86 ? -3.416 2.465 3.962 1.00 84.12 86 PHE A CA 1
ATOM 720 C C . PHE A 1 86 ? -4.035 1.389 3.072 1.00 84.12 86 PHE A C 1
ATOM 722 O O . PHE A 1 86 ? -3.430 0.342 2.824 1.00 84.12 86 PHE A O 1
ATOM 729 N N . TYR A 1 87 ? -5.210 1.676 2.519 1.00 85.75 87 TYR A N 1
ATOM 730 C CA . TYR A 1 87 ? -5.927 0.757 1.649 1.00 85.75 87 TYR A CA 1
ATOM 731 C C . TYR A 1 87 ? -5.119 0.387 0.397 1.00 85.75 87 TYR A C 1
ATOM 733 O O . TYR A 1 87 ? -4.986 -0.795 0.064 1.00 85.75 87 TYR A O 1
ATOM 741 N N . LEU A 1 88 ? -4.543 1.374 -0.299 1.00 84.69 88 LEU A N 1
ATOM 742 C CA . LEU A 1 88 ? -3.732 1.133 -1.495 1.00 84.69 88 LEU A CA 1
ATOM 743 C C . LEU A 1 88 ? -2.450 0.371 -1.160 1.00 84.69 88 LEU A C 1
ATOM 745 O O . LEU A 1 88 ? -2.085 -0.545 -1.899 1.00 84.69 88 LEU A O 1
ATOM 749 N N . THR A 1 89 ? -1.811 0.679 -0.031 1.00 85.44 89 THR A N 1
ATOM 750 C CA . THR A 1 89 ? -0.616 -0.041 0.428 1.00 85.44 89 THR A CA 1
ATOM 751 C C . THR A 1 89 ? -0.916 -1.521 0.641 1.00 85.44 89 THR A C 1
ATOM 753 O O . THR A 1 89 ? -0.237 -2.376 0.069 1.00 85.44 89 THR A O 1
ATOM 756 N N . CYS A 1 90 ? -1.979 -1.833 1.386 1.00 85.25 90 CYS A N 1
ATOM 757 C CA . CYS A 1 90 ? -2.353 -3.209 1.701 1.00 85.25 90 CYS A CA 1
ATOM 758 C C . CYS A 1 90 ? -2.850 -3.992 0.474 1.00 85.25 90 CYS A C 1
ATOM 760 O O . CYS A 1 90 ? -2.522 -5.168 0.316 1.00 85.25 90 CYS A O 1
ATOM 762 N N . THR A 1 91 ? -3.624 -3.359 -0.415 1.00 86.19 91 THR A N 1
ATOM 763 C CA . THR A 1 91 ? -4.268 -4.054 -1.548 1.00 86.19 91 THR A CA 1
ATOM 764 C C . THR A 1 91 ? -3.417 -4.099 -2.812 1.00 86.19 91 THR A C 1
ATOM 766 O O . THR A 1 91 ? -3.432 -5.097 -3.533 1.00 86.19 91 THR A O 1
ATOM 769 N N . LYS A 1 92 ? -2.675 -3.031 -3.119 1.00 83.69 92 LYS A N 1
ATOM 770 C CA . LYS A 1 92 ? -1.859 -2.930 -4.339 1.00 83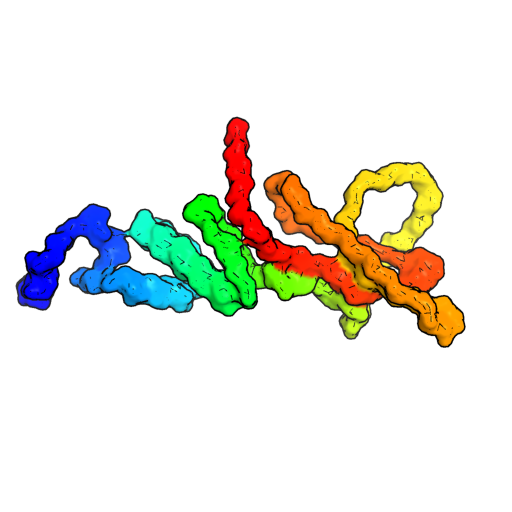.69 92 LYS A CA 1
ATOM 771 C C . LYS A 1 92 ? -0.402 -3.296 -4.103 1.00 83.69 92 LYS A C 1
ATOM 773 O O . LYS A 1 92 ? 0.299 -3.528 -5.092 1.00 83.69 92 LYS A O 1
ATOM 778 N N . LYS A 1 93 ? 0.056 -3.364 -2.845 1.00 82.25 93 LYS A N 1
ATOM 779 C CA . LYS A 1 93 ? 1.456 -3.643 -2.478 1.00 82.25 93 LYS A CA 1
ATOM 780 C C . LYS A 1 93 ? 2.411 -2.773 -3.302 1.00 82.25 93 LYS A C 1
ATOM 782 O O . LYS A 1 93 ? 3.289 -3.279 -3.991 1.00 82.25 93 LYS A O 1
ATOM 787 N N . SER A 1 94 ? 2.128 -1.475 -3.375 1.00 77.56 94 SER A N 1
ATOM 788 C CA . SER A 1 94 ? 2.786 -0.532 -4.293 1.00 77.56 94 SER A CA 1
ATOM 789 C C . SER A 1 94 ? 4.253 -0.269 -3.948 1.00 77.56 94 SER A C 1
ATOM 791 O O . SER A 1 94 ? 5.041 0.056 -4.834 1.00 77.56 94 SER A O 1
ATOM 793 N N . TYR A 1 95 ? 4.622 -0.431 -2.679 1.00 81.56 95 TYR A N 1
ATOM 794 C CA . TYR A 1 95 ? 5.963 -0.157 -2.178 1.00 81.56 95 TYR A CA 1
ATOM 795 C C . TYR A 1 95 ? 6.894 -1.360 -2.308 1.00 81.56 95 TYR A C 1
ATOM 797 O O . TYR A 1 95 ? 6.472 -2.510 -2.197 1.00 81.56 95 TYR A O 1
ATOM 805 N N . GLY A 1 96 ? 8.183 -1.083 -2.517 1.00 76.00 96 GLY A N 1
ATOM 806 C CA . GLY A 1 96 ? 9.241 -2.095 -2.416 1.00 76.00 96 GLY A CA 1
ATOM 807 C C . GLY A 1 96 ? 9.276 -3.131 -3.544 1.00 76.00 96 GLY A C 1
ATOM 808 O O . GLY A 1 96 ? 9.960 -4.141 -3.409 1.00 76.00 96 GLY A O 1
ATOM 809 N N . ARG A 1 97 ? 8.575 -2.901 -4.663 1.00 81.94 97 ARG A N 1
ATOM 810 C CA . ARG A 1 97 ? 8.617 -3.778 -5.844 1.00 81.94 97 ARG A CA 1
ATOM 811 C C . ARG A 1 97 ? 8.671 -3.004 -7.156 1.00 81.94 97 ARG A C 1
ATOM 813 O O . ARG A 1 97 ? 8.323 -1.826 -7.207 1.00 81.94 97 ARG A O 1
ATOM 820 N N . ASN A 1 98 ? 9.058 -3.698 -8.227 1.00 87.44 98 ASN A N 1
ATOM 821 C CA . ASN A 1 98 ? 8.953 -3.169 -9.583 1.00 87.44 98 ASN A CA 1
ATOM 822 C C . ASN A 1 98 ? 7.485 -3.176 -10.043 1.00 87.44 98 ASN A C 1
ATOM 824 O O . ASN A 1 98 ? 6.808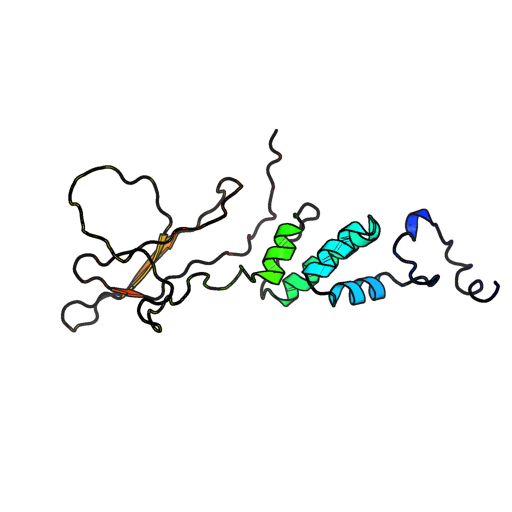 -4.207 -10.007 1.00 87.44 98 ASN A O 1
ATOM 828 N N . LEU A 1 99 ? 6.998 -2.012 -10.459 1.00 86.62 99 LEU A N 1
ATOM 829 C CA . LEU A 1 99 ? 5.656 -1.789 -10.989 1.00 86.62 99 LEU A CA 1
ATOM 830 C C . LEU A 1 99 ? 5.591 -2.018 -12.505 1.00 86.62 99 LEU A C 1
ATOM 832 O O . LEU A 1 99 ? 4.498 -2.211 -13.040 1.00 86.62 99 LEU A O 1
ATOM 836 N N . LEU A 1 100 ? 6.739 -2.048 -13.192 1.00 87.25 100 LEU A N 1
ATOM 837 C CA . LEU A 1 100 ? 6.810 -2.449 -14.593 1.00 87.25 100 LEU A CA 1
ATOM 838 C C . LEU A 1 100 ? 6.676 -3.967 -14.716 1.00 87.25 100 LEU A C 1
ATOM 840 O O . LEU A 1 100 ? 7.397 -4.743 -14.084 1.00 87.25 100 LEU A O 1
ATOM 844 N N . LYS A 1 101 ? 5.759 -4.396 -15.581 1.00 88.62 101 LYS A N 1
ATOM 845 C CA . LYS A 1 101 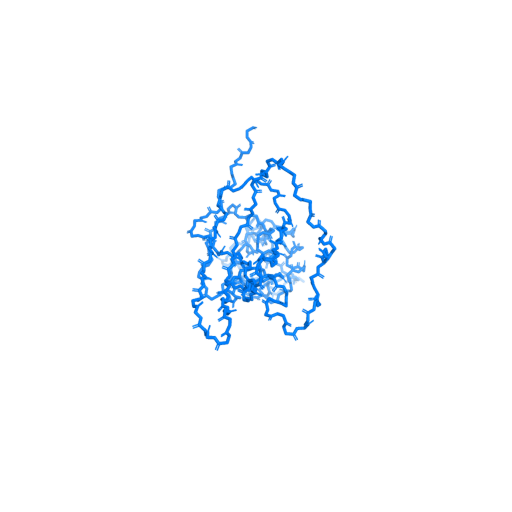? 5.622 -5.801 -15.969 1.00 88.62 101 LYS A CA 1
ATOM 846 C C . LYS A 1 101 ? 6.634 -6.125 -17.063 1.00 88.62 101 LYS A C 1
ATOM 848 O O . LYS A 1 101 ? 6.940 -5.270 -17.882 1.00 88.62 101 LYS A O 1
ATOM 853 N N . ASN A 1 102 ? 7.113 -7.370 -17.092 1.00 87.62 102 ASN A N 1
ATOM 854 C CA . ASN A 1 102 ? 8.002 -7.873 -18.148 1.00 87.62 102 ASN A CA 1
ATOM 855 C C . ASN A 1 102 ? 9.235 -6.974 -18.414 1.00 87.62 102 ASN A C 1
ATOM 857 O O . ASN A 1 102 ? 9.658 -6.777 -19.550 1.00 87.62 102 ASN A O 1
ATOM 861 N N . HIS A 1 103 ? 9.826 -6.432 -17.349 1.00 81.94 103 HIS A N 1
ATOM 862 C CA . HIS A 1 103 ? 10.974 -5.523 -17.425 1.00 81.94 103 HIS A CA 1
ATOM 863 C C . HIS A 1 103 ? 12.274 -6.153 -17.960 1.00 81.94 103 HIS A C 1
ATOM 865 O O . HIS A 1 103 ? 13.240 -5.448 -18.251 1.00 81.94 103 HIS A O 1
ATOM 871 N N . SER A 1 104 ? 12.351 -7.483 -18.000 1.00 81.19 104 SER A N 1
ATOM 872 C CA . SER A 1 104 ? 13.488 -8.228 -18.546 1.00 81.19 104 SER A CA 1
ATOM 873 C C . SER A 1 104 ? 13.298 -8.624 -20.010 1.00 81.19 104 SER A C 1
ATOM 875 O O . SER A 1 104 ? 14.240 -9.125 -20.609 1.00 81.19 104 SER A O 1
ATOM 877 N N . GLY A 1 105 ? 12.095 -8.459 -20.572 1.00 79.25 105 GLY A N 1
ATOM 878 C CA . GLY A 1 105 ? 11.757 -8.988 -21.895 1.00 79.25 105 GLY A CA 1
ATOM 879 C C . GLY A 1 105 ? 11.565 -10.511 -21.940 1.00 79.25 105 GLY A C 1
ATOM 880 O O . GLY A 1 105 ? 11.381 -11.063 -23.019 1.00 79.25 105 GLY A O 1
ATOM 881 N N . ALA A 1 106 ? 11.554 -11.208 -20.794 1.00 84.38 106 ALA A N 1
ATOM 882 C CA . ALA A 1 106 ? 11.385 -12.667 -20.735 1.00 84.38 106 ALA A CA 1
ATOM 883 C C . ALA A 1 106 ? 10.056 -13.166 -21.336 1.00 84.38 106 ALA A C 1
ATOM 885 O O . ALA A 1 106 ? 9.947 -14.325 -21.719 1.00 84.38 106 ALA A O 1
ATOM 886 N N . LYS A 1 107 ? 9.039 -12.299 -21.429 1.00 85.69 107 LYS A N 1
ATOM 887 C CA . LYS A 1 107 ? 7.757 -12.575 -22.100 1.00 85.69 107 LYS A CA 1
ATOM 888 C C . LYS A 1 107 ? 7.654 -11.875 -23.463 1.00 85.69 107 LYS A C 1
ATOM 890 O O . LYS A 1 107 ? 6.563 -11.467 -23.867 1.00 85.69 107 LYS A O 1
ATOM 895 N N . GLY A 1 108 ? 8.785 -11.662 -24.138 1.00 81.12 108 GLY A N 1
ATOM 896 C CA . GLY A 1 108 ? 8.861 -10.913 -25.392 1.00 81.12 108 GLY A CA 1
ATOM 897 C C . GLY A 1 108 ? 8.303 -9.498 -25.232 1.00 81.12 108 GLY A C 1
ATOM 898 O O . GLY A 1 108 ? 8.644 -8.801 -24.278 1.00 81.12 108 GLY A O 1
ATOM 899 N N . MET A 1 109 ? 7.388 -9.104 -26.122 1.00 77.12 109 MET A N 1
ATOM 900 C CA . MET A 1 109 ? 6.701 -7.800 -26.090 1.00 77.12 109 MET A CA 1
ATOM 901 C C . MET A 1 109 ? 5.431 -7.771 -25.222 1.00 77.12 109 MET A C 1
ATOM 903 O O . MET A 1 109 ? 4.724 -6.765 -25.186 1.00 77.12 109 MET A O 1
ATOM 907 N N . GLY A 1 110 ? 5.119 -8.844 -24.488 1.00 78.25 110 GLY A N 1
ATOM 908 C CA . GLY A 1 110 ? 3.960 -8.864 -23.597 1.00 78.25 110 GLY A CA 1
ATOM 909 C C . GLY A 1 110 ? 4.000 -7.713 -22.583 1.00 78.25 110 GLY A C 1
ATOM 910 O O . GLY A 1 110 ? 5.046 -7.447 -21.992 1.00 78.25 110 GLY A O 1
ATOM 911 N N . TYR A 1 111 ? 2.855 -7.061 -22.354 1.00 82.19 111 TYR A N 1
ATOM 912 C CA . TYR A 1 111 ? 2.675 -5.888 -21.474 1.00 82.19 111 TYR A CA 1
ATOM 913 C C . TYR A 1 111 ? 3.290 -4.562 -21.955 1.00 82.19 111 TYR A C 1
ATOM 915 O O . TYR A 1 111 ? 3.065 -3.540 -21.304 1.00 82.19 111 TYR A O 1
ATOM 923 N N . TRP A 1 112 ? 3.989 -4.550 -23.090 1.00 80.94 112 TRP A N 1
ATOM 924 C CA . TRP A 1 112 ? 4.481 -3.335 -23.737 1.00 80.94 112 TRP A CA 1
ATOM 925 C C . TRP A 1 112 ? 3.525 -2.921 -24.863 1.00 80.94 112 TRP A C 1
ATOM 927 O O . TRP A 1 112 ? 2.993 -3.760 -25.584 1.00 80.94 112 TRP A O 1
ATOM 937 N N . THR A 1 113 ? 3.254 -1.621 -24.991 1.00 72.69 113 THR A N 1
ATOM 938 C CA . THR A 1 113 ? 2.345 -1.062 -26.011 1.00 72.69 113 THR A CA 1
ATOM 939 C C . THR A 1 113 ? 2.963 0.185 -26.637 1.00 72.69 113 THR A C 1
ATOM 941 O O . THR A 1 113 ? 3.840 0.806 -26.038 1.00 72.69 113 THR A O 1
ATOM 944 N N . GLY A 1 114 ? 2.521 0.552 -27.844 1.00 63.81 114 GLY A N 1
ATOM 945 C CA . GLY A 1 114 ? 3.089 1.685 -28.584 1.00 63.81 114 GLY A CA 1
ATOM 946 C C . GLY A 1 114 ? 4.355 1.335 -29.372 1.00 63.81 114 GLY A C 1
ATOM 947 O O . GLY A 1 114 ? 5.249 2.160 -29.464 1.00 63.81 114 GLY A O 1
ATOM 948 N N . LEU A 1 115 ? 4.432 0.125 -29.937 1.00 52.19 115 LEU A N 1
ATOM 949 C CA . LEU A 1 115 ? 5.582 -0.382 -30.708 1.00 52.19 115 LEU A CA 1
ATOM 950 C C . LEU A 1 115 ? 5.720 0.226 -32.122 1.00 52.19 115 LEU A C 1
ATOM 952 O O . LEU A 1 115 ? 6.651 -0.109 -32.845 1.00 52.19 115 LEU A O 1
ATOM 956 N N . ASN A 1 116 ? 4.824 1.136 -32.515 1.00 42.34 116 ASN A N 1
ATOM 957 C CA . ASN A 1 116 ? 4.868 1.827 -33.804 1.00 42.34 116 ASN A CA 1
ATOM 958 C C . ASN A 1 116 ? 5.547 3.194 -33.659 1.00 42.34 116 ASN A C 1
ATOM 960 O O . ASN A 1 116 ? 4.876 4.225 -33.666 1.00 42.34 116 ASN A O 1
ATOM 964 N N . TRP A 1 117 ? 6.874 3.213 -33.546 1.00 39.09 117 TRP A N 1
ATOM 965 C CA . TRP A 1 117 ? 7.644 4.448 -33.700 1.00 39.09 117 TRP A CA 1
ATOM 966 C C . TRP A 1 117 ? 8.309 4.455 -35.076 1.00 39.09 117 TRP A C 1
ATOM 968 O O . TRP A 1 117 ? 9.283 3.752 -35.320 1.00 39.09 117 TRP A O 1
ATOM 978 N N . ARG A 1 118 ? 7.768 5.265 -35.992 1.00 33.88 118 ARG A N 1
ATOM 979 C CA . ARG A 1 118 ? 8.541 5.805 -37.118 1.00 33.88 118 ARG A CA 1
ATOM 980 C C . ARG A 1 118 ? 9.249 7.052 -36.588 1.00 33.88 118 ARG A C 1
ATOM 982 O O . ARG A 1 118 ? 8.574 7.953 -36.093 1.00 33.88 118 ARG A O 1
ATOM 989 N N . TYR A 1 119 ? 10.577 7.110 -36.651 1.00 39.78 119 TYR A N 1
ATOM 990 C CA . TYR A 1 119 ? 11.320 8.309 -36.258 1.00 39.78 119 TYR A CA 1
ATOM 991 C C . TYR A 1 119 ? 10.963 9.454 -37.220 1.00 39.78 119 TYR A C 1
ATOM 993 O O . TYR A 1 119 ? 11.149 9.321 -38.427 1.00 39.78 119 TYR A O 1
ATOM 1001 N N . ARG A 1 120 ? 10.445 10.577 -36.704 1.00 34.66 120 ARG A N 1
ATOM 1002 C CA . ARG A 1 120 ? 10.528 11.866 -37.404 1.00 34.66 120 ARG A CA 1
ATOM 1003 C C . ARG A 1 120 ? 11.770 12.575 -36.887 1.00 34.66 120 ARG A C 1
ATOM 1005 O O . ARG A 1 120 ? 11.796 13.014 -35.742 1.00 34.66 120 ARG A O 1
ATOM 1012 N N . THR A 1 121 ? 12.791 12.687 -37.724 1.00 39.34 121 THR A N 1
ATOM 1013 C CA . THR A 1 121 ? 13.805 13.729 -37.576 1.00 39.34 121 THR A CA 1
ATOM 1014 C C . THR A 1 121 ? 13.152 15.056 -37.948 1.00 39.34 121 THR A C 1
ATOM 1016 O O . THR A 1 121 ? 12.708 15.258 -39.074 1.00 39.34 121 THR A O 1
ATOM 1019 N N . GLY A 1 122 ? 13.022 15.946 -36.973 1.00 35.06 122 GLY A N 1
ATOM 1020 C CA . GLY A 1 122 ? 12.465 17.276 -37.171 1.00 35.06 122 GLY A CA 1
ATOM 1021 C C . GLY A 1 122 ? 12.297 17.954 -35.827 1.00 35.06 122 GLY A C 1
ATOM 1022 O O . GLY A 1 122 ? 11.409 17.586 -35.065 1.00 35.06 122 GLY A O 1
ATOM 1023 N N . ASN A 1 123 ? 13.203 18.885 -35.534 1.00 44.41 123 ASN A N 1
ATOM 1024 C CA . ASN A 1 123 ? 13.234 19.705 -34.327 1.00 44.41 123 ASN A CA 1
ATOM 1025 C C . ASN A 1 123 ? 11.833 20.134 -33.886 1.00 44.41 123 ASN A C 1
ATOM 1027 O O . ASN A 1 123 ? 11.169 20.855 -34.625 1.00 44.41 123 ASN A O 1
ATOM 1031 N N . GLN A 1 124 ? 11.440 19.757 -32.667 1.00 41.88 124 GLN A N 1
ATOM 1032 C CA . GLN A 1 124 ? 10.604 20.576 -31.792 1.00 41.88 124 GLN A CA 1
ATOM 1033 C C . GLN A 1 124 ? 10.638 20.024 -30.361 1.00 41.88 124 GLN A C 1
ATOM 1035 O O . GLN A 1 124 ? 10.413 18.842 -30.116 1.00 41.88 124 GLN A O 1
ATOM 1040 N N . ASN A 1 125 ? 11.004 20.929 -29.457 1.00 35.00 125 ASN A N 1
ATOM 1041 C CA . ASN A 1 125 ? 11.213 20.802 -28.018 1.00 35.00 125 ASN A CA 1
ATOM 1042 C C . ASN A 1 125 ? 10.373 19.729 -27.307 1.00 35.00 125 ASN A C 1
ATOM 1044 O O . ASN A 1 125 ? 9.143 19.770 -27.306 1.00 35.00 125 ASN A O 1
ATOM 1048 N N . TRP A 1 126 ? 11.058 18.833 -26.593 1.00 36.22 126 TRP A N 1
ATOM 1049 C CA . TRP A 1 126 ? 10.432 17.921 -25.641 1.00 36.22 126 TRP A CA 1
ATOM 1050 C C . TRP A 1 126 ? 10.391 18.571 -24.255 1.00 36.22 126 TRP A C 1
ATOM 1052 O O . TRP A 1 126 ? 11.428 18.808 -23.642 1.00 36.22 126 TRP A O 1
ATOM 1062 N N . HIS A 1 127 ? 9.188 18.835 -23.742 1.00 29.02 127 HIS A N 1
ATOM 1063 C CA . HIS A 1 127 ? 8.985 19.163 -22.332 1.00 29.02 127 HIS A CA 1
ATOM 1064 C C . HIS A 1 127 ? 8.978 17.871 -21.499 1.00 29.02 127 HIS A C 1
ATOM 1066 O O . HIS A 1 127 ? 8.174 16.988 -21.778 1.00 29.02 127 HIS A O 1
ATOM 1072 N N . SER A 1 128 ? 9.895 17.807 -20.521 1.00 34.50 128 SER A N 1
ATOM 1073 C CA . SER A 1 128 ? 9.993 16.937 -19.327 1.00 34.50 128 SER A CA 1
ATOM 1074 C C . SER A 1 128 ? 9.443 15.501 -19.404 1.00 34.50 128 SER A C 1
ATOM 1076 O O . SER A 1 128 ? 8.234 15.293 -19.498 1.00 34.50 128 SER A O 1
ATOM 1078 N N . TRP A 1 129 ? 10.318 14.496 -19.227 1.00 30.00 129 TRP A N 1
ATOM 1079 C CA . TRP A 1 129 ? 9.913 13.092 -19.069 1.00 30.00 129 TRP A CA 1
ATOM 1080 C C . TRP A 1 129 ? 10.693 12.362 -17.972 1.00 30.00 129 TRP A C 1
ATOM 1082 O O . TRP A 1 129 ? 11.846 12.658 -17.688 1.00 30.00 129 TRP A O 1
ATOM 1092 N N . ILE A 1 130 ? 9.996 11.418 -17.340 1.00 31.17 130 ILE A N 1
ATOM 1093 C CA . ILE A 1 130 ? 10.335 10.758 -16.078 1.00 31.17 130 ILE A CA 1
ATOM 1094 C C . ILE A 1 130 ? 11.176 9.496 -16.308 1.00 31.17 130 ILE A C 1
ATOM 1096 O O . ILE A 1 130 ? 10.719 8.573 -16.983 1.00 31.17 130 ILE A O 1
ATOM 1100 N N . GLU A 1 131 ? 12.370 9.417 -15.709 1.00 31.56 131 GLU A N 1
ATOM 1101 C CA . GLU A 1 131 ? 13.404 8.445 -16.093 1.00 31.56 131 GLU A CA 1
ATOM 1102 C C . GLU A 1 131 ? 13.847 7.484 -14.957 1.00 31.56 131 GLU A C 1
ATOM 1104 O O . GLU A 1 131 ? 14.227 7.886 -13.863 1.00 31.56 131 GLU A O 1
ATOM 1109 N N . ARG A 1 132 ? 13.890 6.172 -15.223 1.00 32.84 132 ARG A N 1
ATOM 1110 C CA . ARG A 1 132 ? 14.766 5.215 -14.510 1.00 32.84 132 ARG A CA 1
ATOM 1111 C C . ARG A 1 132 ? 15.031 4.016 -15.413 1.00 32.84 132 ARG A C 1
ATOM 1113 O O . ARG A 1 132 ? 14.107 3.278 -15.756 1.00 32.84 132 ARG A O 1
ATOM 1120 N N . LEU A 1 133 ? 16.282 3.830 -15.820 1.00 37.06 133 LEU A N 1
ATOM 1121 C CA . LEU A 1 133 ? 16.679 2.870 -16.848 1.00 37.06 133 LEU A CA 1
ATOM 1122 C C . LEU A 1 133 ? 18.022 2.240 -16.483 1.00 37.06 133 LEU A C 1
ATOM 1124 O O . LEU A 1 133 ? 18.976 2.925 -16.146 1.00 37.06 133 LEU A O 1
ATOM 1128 N N . SER A 1 134 ? 18.117 0.922 -16.578 1.00 31.89 134 SER A N 1
ATOM 1129 C CA . SER A 1 134 ? 19.406 0.236 -16.670 1.00 31.89 134 SER A CA 1
ATOM 1130 C C . SER A 1 134 ? 19.562 -0.229 -18.116 1.00 31.89 134 SER A C 1
ATOM 1132 O O . SER A 1 134 ? 18.570 -0.597 -18.747 1.00 31.89 134 SER A O 1
ATOM 1134 N N . PHE A 1 135 ? 20.763 -0.175 -18.681 1.00 38.47 135 PHE A N 1
ATOM 1135 C CA . PHE A 1 135 ? 21.017 -0.674 -20.032 1.00 38.47 135 PHE A CA 1
ATOM 1136 C C . PHE A 1 135 ? 22.338 -1.435 -20.113 1.00 38.47 135 PHE A C 1
ATOM 1138 O O . PHE A 1 135 ? 23.235 -1.258 -19.291 1.00 38.47 135 PHE A O 1
ATOM 1145 N N . CYS A 1 136 ? 22.422 -2.337 -21.091 1.00 31.12 136 CYS A N 1
ATOM 1146 C CA . CYS A 1 136 ? 23.601 -3.149 -21.357 1.00 31.12 136 CYS A CA 1
ATOM 1147 C C . CYS A 1 136 ? 24.028 -2.867 -22.793 1.00 31.12 136 CYS A C 1
ATOM 1149 O O . CYS A 1 136 ? 23.284 -3.184 -23.722 1.00 31.12 136 CYS A O 1
ATOM 1151 N N . VAL A 1 137 ? 25.195 -2.252 -22.975 1.00 32.03 137 VAL A N 1
ATOM 1152 C CA . VAL A 1 137 ? 25.748 -2.004 -24.305 1.00 32.03 137 VAL A CA 1
ATOM 1153 C C . VAL A 1 137 ? 26.487 -3.261 -24.758 1.00 32.03 137 VAL A C 1
ATOM 1155 O O . VAL A 1 137 ? 27.158 -3.950 -23.988 1.00 32.03 137 VAL A O 1
ATOM 1158 N N . SER A 1 138 ? 26.292 -3.643 -26.014 1.00 30.88 138 SER A N 1
ATOM 1159 C CA . SER A 1 138 ? 27.080 -4.689 -26.661 1.00 30.88 138 SER A CA 1
ATOM 1160 C C . SER A 1 138 ? 27.386 -4.219 -28.067 1.00 30.88 138 SER A C 1
ATOM 1162 O O . SER A 1 138 ? 26.503 -4.197 -28.920 1.00 30.88 138 SER A O 1
ATOM 1164 N N . ILE A 1 139 ? 28.633 -3.812 -28.284 1.00 34.91 139 ILE A N 1
ATOM 1165 C CA . ILE A 1 139 ? 29.147 -3.416 -29.592 1.00 34.91 139 ILE A CA 1
ATOM 1166 C C . ILE A 1 139 ? 30.026 -4.572 -30.080 1.00 34.91 139 ILE A C 1
ATOM 1168 O O . ILE A 1 139 ? 30.982 -4.961 -29.416 1.00 34.91 139 ILE A O 1
ATOM 1172 N N . ASN A 1 140 ? 29.688 -5.144 -31.238 1.00 33.19 140 ASN A N 1
ATOM 1173 C CA . ASN A 1 140 ? 30.538 -6.080 -31.988 1.00 33.19 140 ASN A CA 1
ATOM 1174 C C . ASN A 1 140 ? 31.091 -7.280 -31.189 1.00 33.19 140 ASN A C 1
ATOM 1176 O O . ASN A 1 140 ? 32.295 -7.528 -31.192 1.00 33.19 140 ASN A O 1
ATOM 1180 N N . ASN A 1 141 ? 30.223 -8.042 -30.509 1.00 46.56 141 ASN A N 1
ATOM 1181 C CA . ASN A 1 141 ? 30.586 -9.271 -29.777 1.00 46.56 141 ASN A CA 1
ATOM 1182 C C . ASN A 1 141 ? 31.694 -9.120 -28.711 1.00 46.56 141 ASN A C 1
ATOM 1184 O O . ASN A 1 141 ? 32.197 -10.120 -28.200 1.00 46.56 141 ASN A O 1
ATOM 1188 N N . LYS A 1 142 ? 32.023 -7.892 -28.300 1.00 46.97 142 LYS A N 1
ATOM 1189 C CA . LYS A 1 142 ? 32.765 -7.608 -27.071 1.00 46.97 142 LYS A CA 1
ATOM 1190 C C . LYS A 1 142 ? 31.842 -6.836 -26.132 1.00 46.97 142 LYS A C 1
ATOM 1192 O O . LYS A 1 142 ? 31.289 -5.799 -26.490 1.00 46.97 142 LYS A O 1
ATOM 1197 N N . GLN A 1 143 ? 31.618 -7.396 -24.942 1.00 55.22 143 GLN A N 1
ATOM 1198 C CA . GLN A 1 143 ? 30.895 -6.717 -23.868 1.00 55.22 143 GLN A CA 1
ATOM 1199 C C . GLN A 1 143 ? 31.659 -5.449 -23.509 1.00 55.22 143 GLN A C 1
ATOM 1201 O O . GLN A 1 143 ? 32.797 -5.543 -23.056 1.00 55.22 143 GLN A O 1
ATOM 1206 N N . VAL A 1 144 ? 31.054 -4.283 -23.706 1.00 57.72 144 VAL A N 1
ATOM 1207 C CA . VAL A 1 144 ? 31.664 -3.029 -23.273 1.00 57.72 144 VAL A CA 1
ATOM 1208 C C . VAL A 1 144 ? 30.557 -2.155 -22.704 1.00 57.72 144 VAL A C 1
ATOM 1210 O O . VAL A 1 144 ? 29.730 -1.627 -23.434 1.00 57.72 144 VAL A O 1
ATOM 1213 N N . GLU A 1 145 ? 30.573 -2.096 -21.375 1.00 64.19 145 GLU A N 1
ATOM 1214 C CA . GLU A 1 145 ? 29.913 -1.139 -20.485 1.00 64.19 145 GLU A CA 1
ATOM 1215 C C . GLU A 1 145 ? 28.381 -1.224 -20.326 1.00 64.19 145 GLU A C 1
ATOM 1217 O O . GLU A 1 145 ? 27.565 -1.056 -21.232 1.00 64.19 145 GLU A O 1
ATOM 1222 N N . GLN A 1 146 ? 27.971 -1.496 -19.084 1.00 62.56 146 GLN A N 1
ATOM 1223 C CA . GLN A 1 146 ? 26.604 -1.292 -18.619 1.00 62.56 146 GLN A CA 1
ATOM 1224 C C . GLN A 1 146 ? 26.515 0.102 -18.027 1.00 62.56 146 GLN A C 1
ATOM 1226 O O . GLN A 1 146 ? 27.340 0.486 -17.201 1.00 62.56 146 GLN A O 1
ATOM 1231 N N . PHE A 1 147 ? 25.472 0.825 -18.393 1.00 69.00 147 PHE A N 1
ATOM 1232 C CA . PHE A 1 147 ? 25.218 2.150 -17.858 1.00 69.00 147 PHE A CA 1
ATOM 1233 C C . PHE A 1 147 ? 23.905 2.128 -17.083 1.00 69.00 147 PHE A C 1
ATOM 1235 O O . PHE A 1 147 ? 22.953 1.398 -17.398 1.00 69.00 147 PHE A O 1
ATOM 1242 N N . TYR A 1 148 ? 23.862 2.952 -16.046 1.00 67.62 148 TYR A N 1
ATOM 1243 C CA . TYR A 1 148 ? 22.738 3.046 -15.136 1.00 67.62 148 TYR A CA 1
ATOM 1244 C C . TYR A 1 148 ? 22.258 4.491 -15.058 1.00 67.62 148 TYR A C 1
ATOM 1246 O O . TYR A 1 148 ? 23.027 5.395 -14.748 1.00 67.62 148 TYR A O 1
ATOM 1254 N N . PHE A 1 149 ? 20.967 4.688 -15.300 1.00 73.69 149 PHE A N 1
ATOM 1255 C CA . PHE A 1 149 ? 20.281 5.958 -15.164 1.00 73.69 149 PHE A CA 1
ATOM 1256 C C . PHE A 1 149 ? 19.187 5.848 -14.088 1.00 73.69 149 PHE A C 1
ATOM 1258 O O . PHE A 1 149 ? 18.393 4.899 -14.067 1.00 73.69 149 PHE A O 1
ATOM 1265 N N . SER A 1 150 ? 19.079 6.845 -13.210 1.00 77.31 150 SER A N 1
ATOM 1266 C CA . SER A 1 150 ? 18.021 6.899 -12.200 1.00 77.31 150 SER A CA 1
ATOM 1267 C C . SER A 1 150 ? 17.574 8.320 -11.912 1.00 77.31 150 SER A C 1
ATOM 1269 O O . SER A 1 150 ? 18.400 9.183 -11.644 1.00 77.31 150 SER A O 1
ATOM 1271 N N . HIS A 1 151 ? 16.260 8.514 -11.843 1.00 81.94 151 HIS A N 1
ATOM 1272 C CA . HIS A 1 151 ? 15.628 9.727 -11.343 1.00 81.94 151 HIS A CA 1
ATOM 1273 C C . HIS A 1 151 ? 14.623 9.380 -10.237 1.00 81.94 151 HIS A C 1
ATOM 1275 O O . HIS A 1 151 ? 14.053 8.282 -10.216 1.00 81.94 151 HIS A O 1
ATOM 1281 N N . THR A 1 152 ? 14.403 10.319 -9.317 1.00 80.81 152 THR A N 1
ATOM 1282 C CA . THR A 1 152 ? 13.372 10.228 -8.274 1.00 80.81 152 THR A CA 1
ATOM 1283 C C . THR A 1 152 ? 12.455 11.437 -8.390 1.00 80.81 152 THR A C 1
ATOM 1285 O O . THR A 1 152 ? 12.937 12.559 -8.450 1.00 80.81 152 THR A O 1
ATOM 1288 N N . PHE A 1 153 ? 11.144 11.196 -8.432 1.00 83.81 153 PHE A N 1
ATOM 1289 C CA . PHE A 1 153 ? 10.134 12.253 -8.431 1.00 83.81 153 PHE A CA 1
ATOM 1290 C C . PHE A 1 153 ? 9.678 12.494 -7.004 1.00 83.81 153 PHE A C 1
ATOM 1292 O O . PHE A 1 153 ? 9.094 11.601 -6.387 1.00 83.81 153 PHE A O 1
ATOM 1299 N N . GLU A 1 154 ? 9.942 13.694 -6.512 1.00 81.12 154 GLU A N 1
ATOM 1300 C CA . GLU A 1 154 ? 9.584 14.161 -5.176 1.00 81.12 154 GLU A CA 1
ATOM 1301 C C . GLU A 1 154 ? 8.739 15.429 -5.321 1.00 81.12 154 GLU A C 1
ATOM 1303 O O . GLU A 1 154 ? 8.792 16.087 -6.360 1.00 81.12 154 GLU A O 1
ATOM 1308 N N . ASP A 1 155 ? 7.894 15.705 -4.327 1.00 78.62 155 ASP A N 1
ATOM 1309 C CA . ASP A 1 155 ? 7.079 16.927 -4.240 1.00 78.62 155 ASP A CA 1
ATOM 1310 C C . ASP A 1 155 ? 6.271 17.274 -5.505 1.00 78.62 155 ASP A C 1
ATOM 1312 O O . ASP A 1 155 ? 6.010 18.433 -5.826 1.00 78.62 155 ASP A O 1
ATOM 1316 N N . TYR A 1 156 ? 5.837 16.248 -6.240 1.00 78.81 156 TYR A N 1
ATOM 1317 C CA . TYR A 1 156 ? 4.952 16.423 -7.383 1.00 78.81 156 TYR A CA 1
ATOM 1318 C C . TYR A 1 156 ? 3.550 16.833 -6.925 1.00 78.81 156 TYR A C 1
ATOM 1320 O O . TYR A 1 156 ? 3.074 16.440 -5.858 1.00 78.81 156 TYR A O 1
ATOM 1328 N N . ALA A 1 157 ? 2.859 17.598 -7.772 1.00 73.31 157 ALA A N 1
ATOM 1329 C CA . ALA A 1 157 ? 1.505 18.053 -7.489 1.00 73.31 157 ALA A CA 1
ATOM 1330 C C . ALA A 1 157 ? 0.552 16.886 -7.174 1.00 73.31 157 ALA A C 1
ATOM 1332 O O . ALA A 1 157 ? 0.654 15.783 -7.726 1.00 73.31 157 ALA A O 1
ATOM 1333 N N . VAL A 1 158 ? -0.424 17.147 -6.304 1.00 75.00 158 VAL A N 1
ATOM 1334 C CA . VAL A 1 158 ? -1.463 16.173 -5.962 1.00 75.00 158 VAL A CA 1
ATOM 1335 C C . VAL A 1 158 ? -2.232 15.721 -7.211 1.00 75.00 158 VAL A C 1
ATOM 1337 O O . VAL A 1 158 ? -2.462 16.488 -8.141 1.00 75.00 158 VAL A O 1
ATOM 1340 N N . GLY A 1 159 ? -2.661 14.455 -7.231 1.00 73.38 159 GLY A N 1
ATOM 1341 C CA . GLY A 1 159 ? -3.518 13.926 -8.300 1.00 73.38 159 GLY A CA 1
ATOM 1342 C C . GLY A 1 159 ? -2.818 13.105 -9.385 1.00 73.38 159 GLY A C 1
ATOM 1343 O O . GLY A 1 159 ? -3.479 12.690 -10.339 1.00 73.38 159 GLY A O 1
ATOM 1344 N N . VAL A 1 160 ? -1.528 12.784 -9.246 1.00 78.38 160 VAL A N 1
ATOM 1345 C CA . VAL A 1 160 ? -0.859 11.821 -10.139 1.00 78.38 160 VAL A CA 1
ATOM 1346 C C . VAL A 1 160 ? -1.513 10.438 -10.014 1.00 78.38 160 VAL A C 1
ATOM 1348 O O . VAL A 1 160 ? -1.495 9.811 -8.958 1.00 78.38 160 VAL A O 1
ATOM 1351 N N . ARG A 1 161 ? -2.095 9.944 -11.114 1.00 77.19 161 ARG A N 1
ATOM 1352 C CA . ARG A 1 161 ? -2.771 8.627 -11.180 1.00 77.19 161 ARG A CA 1
ATOM 1353 C C . ARG A 1 161 ? -2.094 7.626 -12.110 1.00 77.19 161 ARG A C 1
ATOM 1355 O O . ARG A 1 161 ? -2.405 6.437 -12.063 1.00 77.19 161 ARG A O 1
ATOM 1362 N N . LYS A 1 162 ? -1.203 8.096 -12.985 1.00 79.12 162 LYS A N 1
ATOM 1363 C CA . LYS A 1 162 ? -0.566 7.283 -14.021 1.00 79.12 162 LYS A CA 1
ATOM 1364 C C . LYS A 1 162 ? 0.858 7.760 -14.258 1.00 79.12 162 LYS A C 1
ATOM 1366 O O . LYS A 1 162 ? 1.092 8.953 -14.399 1.00 79.12 162 LYS A O 1
ATOM 1371 N N . ILE A 1 163 ? 1.773 6.804 -14.371 1.00 82.19 163 ILE A N 1
ATOM 1372 C CA . ILE A 1 163 ? 3.134 7.029 -14.855 1.00 82.19 163 ILE A CA 1
ATOM 1373 C C . ILE A 1 163 ? 3.206 6.430 -16.257 1.00 82.19 163 ILE A C 1
ATOM 1375 O O . ILE A 1 163 ? 2.863 5.263 -16.458 1.00 82.19 163 ILE A O 1
ATOM 1379 N N . SER A 1 164 ? 3.606 7.240 -17.234 1.00 78.56 164 SER A N 1
ATOM 1380 C CA . SER A 1 164 ? 3.915 6.767 -18.581 1.00 78.56 164 SER A CA 1
ATOM 1381 C C . SER A 1 164 ? 5.416 6.575 -18.684 1.00 78.56 164 SER A C 1
ATOM 1383 O O . SER A 1 164 ? 6.167 7.531 -18.533 1.00 78.56 164 SER A O 1
ATOM 1385 N N . PHE A 1 165 ? 5.837 5.353 -18.979 1.00 80.31 165 PHE A N 1
ATOM 1386 C CA . PHE A 1 165 ? 7.236 5.011 -19.172 1.00 80.31 165 PHE A CA 1
ATOM 1387 C C . PHE A 1 165 ? 7.449 4.575 -20.618 1.00 80.31 165 PHE A C 1
ATOM 1389 O O . PHE A 1 165 ? 6.739 3.694 -21.107 1.00 80.31 165 PHE A O 1
ATOM 1396 N N . LYS A 1 166 ? 8.384 5.226 -21.308 1.00 79.06 166 LYS A N 1
ATOM 1397 C CA . LYS A 1 166 ? 8.693 4.982 -22.717 1.00 79.06 166 LYS A CA 1
ATOM 1398 C C . LYS A 1 166 ? 10.199 4.973 -22.892 1.00 79.06 166 LYS A C 1
ATOM 1400 O O . LYS A 1 166 ? 10.893 5.776 -22.279 1.00 79.06 166 LYS A O 1
ATOM 1405 N N . HIS A 1 167 ? 10.676 4.081 -23.740 1.00 74.88 167 HIS A N 1
ATOM 1406 C CA . HIS A 1 167 ? 12.066 4.034 -24.151 1.00 74.88 167 HIS A CA 1
ATOM 1407 C C . HIS A 1 167 ? 12.155 3.391 -25.537 1.00 74.88 167 HIS A C 1
ATOM 1409 O O . HIS A 1 167 ? 11.206 2.745 -25.986 1.00 74.88 167 HIS A O 1
ATOM 1415 N N . GLY A 1 168 ? 13.279 3.587 -26.215 1.00 72.38 168 GLY A N 1
ATOM 1416 C CA . GLY A 1 168 ? 13.519 3.070 -27.554 1.00 72.38 168 GLY A CA 1
ATOM 1417 C C . GLY A 1 168 ? 14.986 2.725 -27.744 1.00 72.38 168 GLY A C 1
ATOM 1418 O O . GLY A 1 168 ? 15.838 3.117 -26.951 1.00 72.38 168 GLY A O 1
ATOM 1419 N N . GLU A 1 169 ? 15.261 1.969 -28.794 1.00 71.62 169 GLU A N 1
ATOM 1420 C CA . GLU A 1 169 ? 16.620 1.681 -29.229 1.00 71.62 169 GLU A CA 1
ATOM 1421 C C . GLU A 1 169 ? 17.137 2.858 -30.060 1.00 71.62 169 GLU A C 1
ATOM 1423 O O . GLU A 1 169 ? 16.447 3.371 -30.937 1.00 71.62 169 GLU A O 1
ATOM 1428 N N . ILE A 1 170 ? 18.350 3.317 -29.782 1.00 68.94 170 ILE A N 1
ATOM 1429 C CA . ILE A 1 170 ? 19.053 4.285 -30.627 1.00 68.94 170 ILE A CA 1
ATOM 1430 C C . ILE A 1 170 ? 20.375 3.625 -30.991 1.00 68.94 170 ILE A C 1
ATOM 1432 O O . ILE A 1 170 ? 21.089 3.170 -30.105 1.00 68.94 170 ILE A O 1
ATOM 1436 N N . ASN A 1 171 ? 20.692 3.540 -32.283 1.00 72.12 171 ASN A N 1
ATOM 1437 C CA . ASN A 1 171 ? 21.984 3.049 -32.779 1.00 72.12 171 ASN A CA 1
ATOM 1438 C C . ASN A 1 171 ? 22.408 1.659 -32.245 1.00 72.12 171 ASN A C 1
ATOM 1440 O O . ASN A 1 171 ? 23.578 1.454 -31.932 1.00 72.12 171 ASN A O 1
ATOM 1444 N N . GLY A 1 172 ? 21.482 0.702 -32.116 1.00 67.69 172 GLY A N 1
ATOM 1445 C CA . GLY A 1 172 ? 21.814 -0.658 -31.657 1.00 67.69 172 GLY A CA 1
ATOM 1446 C C . GLY A 1 172 ? 21.821 -0.850 -30.131 1.00 67.69 172 GLY A C 1
ATOM 1447 O O . GLY A 1 172 ? 22.180 -1.924 -29.639 1.00 67.69 172 GLY A O 1
ATOM 1448 N N . LEU A 1 173 ? 21.480 0.189 -29.357 1.00 66.06 173 LEU A N 1
ATOM 1449 C CA . LEU A 1 173 ? 21.473 0.142 -27.894 1.00 66.06 173 LEU A CA 1
ATOM 1450 C C . LEU A 1 173 ? 20.256 -0.618 -27.353 1.00 66.06 173 LEU A C 1
ATOM 1452 O O . LEU A 1 173 ? 19.109 -0.198 -27.507 1.00 66.06 173 LEU A O 1
ATOM 1456 N N . LYS A 1 174 ? 20.521 -1.712 -26.632 1.00 69.81 174 LYS A N 1
ATOM 1457 C CA . LYS A 1 174 ? 19.490 -2.561 -26.026 1.00 69.81 174 LYS A CA 1
ATOM 1458 C C . LYS A 1 174 ? 19.219 -2.181 -24.575 1.00 69.81 174 LYS A C 1
ATOM 1460 O O . LYS A 1 174 ? 20.127 -1.929 -23.782 1.00 69.81 174 LYS A O 1
ATOM 1465 N N . MET A 1 175 ? 17.944 -2.217 -24.199 1.00 71.81 175 MET A N 1
ATOM 1466 C CA . MET A 1 175 ? 17.481 -1.855 -22.859 1.00 71.81 175 MET A CA 1
ATOM 1467 C C . MET A 1 175 ? 16.894 -3.067 -22.149 1.00 71.81 175 MET A C 1
ATOM 1469 O O . MET A 1 175 ? 16.126 -3.831 -22.729 1.00 71.81 175 MET A O 1
ATOM 1473 N N . SER 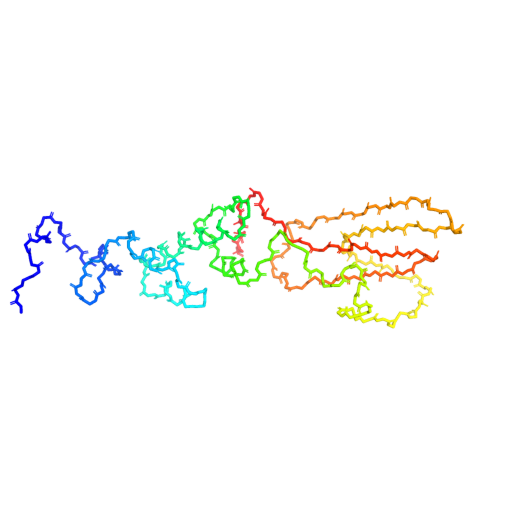A 1 176 ? 17.261 -3.256 -20.884 1.00 74.69 176 SER A N 1
ATOM 1474 C CA . SER A 1 176 ? 16.750 -4.352 -20.059 1.00 74.69 176 SER A CA 1
ATOM 1475 C C . SER A 1 176 ? 16.824 -3.979 -18.582 1.00 74.69 176 SER A C 1
ATOM 1477 O O . SER A 1 176 ? 17.555 -3.074 -18.203 1.00 74.69 176 SER A O 1
ATOM 1479 N N . ARG A 1 177 ? 16.086 -4.685 -17.717 1.00 78.69 177 ARG A N 1
ATOM 1480 C CA . ARG A 1 177 ? 16.075 -4.431 -16.259 1.00 78.69 177 ARG A CA 1
ATOM 1481 C C . ARG A 1 177 ? 15.479 -3.065 -15.882 1.00 78.69 177 ARG A C 1
ATOM 1483 O O . ARG A 1 177 ? 15.873 -2.454 -14.893 1.00 78.69 177 ARG A O 1
ATOM 1490 N N . THR A 1 178 ? 14.479 -2.606 -16.631 1.00 82.00 178 THR A N 1
ATOM 1491 C CA . THR A 1 178 ? 13.768 -1.351 -16.343 1.00 82.00 178 THR A CA 1
ATOM 1492 C C . THR A 1 178 ? 12.984 -1.438 -15.032 1.00 82.00 178 THR A C 1
ATOM 1494 O O . THR A 1 178 ? 12.302 -2.432 -14.774 1.00 82.00 178 THR A O 1
ATOM 1497 N N . CYS A 1 179 ? 13.010 -0.397 -14.202 1.00 85.31 179 CYS A N 1
ATOM 1498 C CA . CYS A 1 179 ? 12.308 -0.422 -12.921 1.00 85.31 179 CYS A CA 1
ATOM 1499 C C . CYS A 1 179 ? 11.607 0.899 -12.629 1.00 85.31 179 CYS A C 1
ATOM 1501 O O . CYS A 1 179 ? 12.241 1.947 -12.590 1.00 85.31 179 CYS A O 1
ATOM 1503 N N . VAL A 1 180 ? 10.312 0.816 -12.331 1.00 86.44 180 VAL A N 1
ATOM 1504 C CA . VAL A 1 180 ? 9.555 1.897 -11.692 1.00 86.44 180 VAL A CA 1
ATOM 1505 C C . VAL A 1 180 ? 9.100 1.364 -10.346 1.00 86.44 180 VAL A C 1
ATOM 1507 O O . VAL A 1 180 ? 8.500 0.298 -10.275 1.00 86.44 180 VAL A O 1
ATOM 1510 N N . SER A 1 181 ? 9.406 2.074 -9.269 1.00 84.69 181 SER A N 1
ATOM 1511 C CA . SER A 1 181 ? 9.053 1.652 -7.912 1.00 84.69 181 SER A CA 1
ATOM 1512 C C . SER A 1 181 ? 8.622 2.855 -7.092 1.00 84.69 181 SER A C 1
ATOM 1514 O O . SER A 1 181 ? 9.148 3.951 -7.275 1.00 84.69 181 SER A O 1
ATOM 1516 N N . MET A 1 182 ? 7.672 2.642 -6.184 1.00 83.75 182 MET A N 1
ATOM 1517 C CA . MET A 1 182 ? 7.360 3.617 -5.145 1.00 83.75 182 MET A CA 1
ATOM 1518 C C . MET A 1 182 ? 8.217 3.313 -3.920 1.00 83.75 182 MET A C 1
ATOM 1520 O O . MET A 1 182 ? 8.230 2.183 -3.416 1.00 83.75 182 MET A O 1
ATOM 1524 N N . LYS A 1 183 ? 8.942 4.326 -3.449 1.00 82.44 183 LYS A N 1
ATOM 1525 C CA . LYS A 1 183 ? 9.649 4.271 -2.170 1.00 82.44 183 LYS A CA 1
ATOM 1526 C C . LYS A 1 183 ? 8.697 4.673 -1.052 1.00 82.44 183 LYS A C 1
ATOM 1528 O O . LYS A 1 183 ? 7.810 5.497 -1.255 1.00 82.44 183 LYS A O 1
ATOM 1533 N N . ILE A 1 184 ? 8.873 4.049 0.108 1.00 77.94 184 ILE A N 1
ATOM 1534 C CA . ILE A 1 184 ? 8.216 4.502 1.334 1.00 77.94 184 ILE A CA 1
ATOM 1535 C C . ILE A 1 184 ? 8.834 5.865 1.646 1.00 77.94 184 ILE A C 1
ATOM 1537 O O . ILE A 1 184 ? 10.065 5.951 1.642 1.00 77.94 184 ILE A O 1
ATOM 1541 N N . PRO A 1 185 ? 8.031 6.916 1.843 1.00 71.31 185 PRO A N 1
ATOM 1542 C CA . PRO A 1 185 ? 8.582 8.216 2.169 1.00 71.31 185 PRO A CA 1
ATOM 1543 C C . PRO A 1 185 ? 9.239 8.160 3.550 1.00 71.31 185 PRO A C 1
ATOM 1545 O O . PRO A 1 185 ? 8.746 7.500 4.462 1.00 71.31 185 PRO A O 1
ATOM 1548 N N . GLU A 1 186 ? 10.371 8.842 3.691 1.00 69.62 186 GLU A N 1
ATOM 1549 C CA . GLU A 1 186 ? 11.084 8.941 4.972 1.00 69.62 186 GLU A CA 1
ATOM 1550 C C . GLU A 1 186 ? 10.417 9.949 5.914 1.00 69.62 186 GLU A C 1
ATOM 1552 O O . GLU A 1 186 ? 10.591 9.890 7.129 1.00 69.62 186 GLU A O 1
ATOM 1557 N N . LYS A 1 187 ? 9.616 10.859 5.348 1.00 67.00 187 LYS A N 1
ATOM 1558 C CA . LYS A 1 187 ? 8.843 11.868 6.067 1.00 67.00 187 LYS A CA 1
ATOM 1559 C C . LYS A 1 187 ? 7.352 11.577 5.951 1.00 67.00 187 LYS A C 1
ATOM 1561 O O . LYS A 1 187 ? 6.878 10.977 4.987 1.00 67.00 187 LYS A O 1
ATOM 1566 N N . VAL A 1 188 ? 6.617 12.022 6.959 1.00 64.88 188 VAL A N 1
ATOM 1567 C CA . VAL A 1 188 ? 5.156 11.995 6.989 1.00 64.88 188 VAL A CA 1
ATOM 1568 C C . VAL A 1 188 ? 4.583 12.793 5.811 1.00 64.88 188 VAL A C 1
ATOM 1570 O O . VAL A 1 188 ? 5.119 13.839 5.448 1.00 64.88 188 VAL A O 1
ATOM 1573 N N . PHE A 1 189 ? 3.491 12.302 5.215 1.00 60.41 189 PHE A N 1
ATOM 1574 C CA . PHE A 1 189 ? 2.777 13.022 4.162 1.00 60.41 189 PHE A CA 1
ATOM 1575 C C . PHE A 1 189 ? 2.158 14.298 4.735 1.00 60.41 189 PHE A C 1
ATOM 1577 O O . PHE A 1 189 ? 1.116 14.247 5.381 1.00 60.41 189 PHE A O 1
ATOM 1584 N N . ILE A 1 190 ? 2.761 15.449 4.452 1.00 54.09 190 ILE A N 1
ATOM 1585 C CA . ILE A 1 190 ? 2.108 16.734 4.681 1.00 54.09 190 ILE A CA 1
ATOM 1586 C C . ILE A 1 190 ? 1.197 16.965 3.481 1.00 54.09 190 ILE A C 1
ATOM 1588 O O . ILE A 1 190 ? 1.648 17.358 2.407 1.00 54.09 190 ILE A O 1
ATOM 1592 N N . LEU A 1 191 ? -0.096 16.683 3.640 1.00 48.91 191 LEU A N 1
ATOM 1593 C CA . LEU A 1 191 ? -1.080 17.263 2.737 1.00 48.91 191 LEU A CA 1
ATOM 1594 C C . LEU A 1 191 ? -1.067 18.761 3.024 1.00 48.91 191 LEU A C 1
ATOM 1596 O O . LEU A 1 191 ? -1.577 19.192 4.058 1.00 48.91 191 LEU A O 1
ATOM 1600 N N . SER A 1 192 ? -0.434 19.547 2.152 1.00 44.50 192 SER A N 1
ATOM 1601 C CA . SER A 1 192 ? -0.630 20.988 2.174 1.00 44.50 192 SER A CA 1
ATOM 1602 C C . SER A 1 192 ? -2.134 21.223 2.088 1.00 44.50 192 SER A C 1
ATOM 1604 O O . SER A 1 192 ? -2.799 20.788 1.145 1.00 44.50 192 SER A O 1
ATOM 1606 N N . GLN A 1 193 ? -2.690 21.822 3.138 1.00 34.94 193 GLN A N 1
ATOM 1607 C CA . GLN A 1 193 ? -4.062 22.290 3.102 1.00 34.94 193 GLN A CA 1
ATOM 1608 C C . GLN A 1 193 ? -4.123 23.290 1.951 1.00 34.94 193 GLN A C 1
ATOM 1610 O O . GLN A 1 193 ? -3.391 24.279 1.949 1.00 34.94 193 GLN A O 1
ATOM 1615 N N . ALA A 1 194 ? -4.916 22.976 0.928 1.00 33.62 194 ALA A N 1
ATOM 1616 C CA . ALA A 1 194 ? -5.283 23.968 -0.062 1.00 33.62 194 ALA A CA 1
ATOM 1617 C C . ALA A 1 194 ? -6.050 25.059 0.695 1.00 33.62 194 ALA A C 1
ATOM 1619 O O . ALA A 1 194 ? -7.094 24.766 1.282 1.00 33.62 194 ALA A O 1
ATOM 1620 N N . ALA A 1 195 ? -5.451 26.248 0.765 1.00 32.28 195 ALA A N 1
ATOM 1621 C CA . ALA A 1 195 ? -6.108 27.468 1.214 1.00 32.28 195 ALA A CA 1
ATOM 1622 C C . ALA A 1 195 ? -7.179 27.894 0.203 1.00 32.28 195 ALA A C 1
ATOM 1624 O O . ALA A 1 195 ? -6.972 27.638 -1.008 1.00 32.28 195 ALA A O 1
#